Protein AF-A0A8I6RU99-F1 (afdb_monomer_lite)

Foldseek 3Di:
DDDQAALLRDALVGHGPLLVVLLVVVVVVCVVVPDDVPDQQDEQSLQVSLLSLLVSLLQQQAKAQDPVDLDGHHDPVRSVVSVVDDDQGDSRNKGKGWIDHHPLPQKIKMWMWHDDPNQKIKTKIWIAGNVRDIDMDIAIGRRVVFWDQDPVRHIGGHPSNVSSVRSNVRSVVSVVVSCVVVVPPPCDLLNDPPVVNLVVLLVDAPVVSVVVLVVDPSNVVCVVVVVSVVSNVVVVVVVD

Structure (mmCIF, N/CA/C/O backbone):
data_AF-A0A8I6RU99-F1
#
_entry.id   AF-A0A8I6RU99-F1
#
loop_
_atom_site.group_PDB
_atom_site.id
_atom_site.type_symbol
_atom_site.label_atom_id
_atom_site.label_alt_id
_atom_site.label_comp_id
_atom_site.label_asym_id
_atom_site.label_entity_id
_atom_site.label_seq_id
_atom_site.pdbx_PDB_ins_code
_atom_site.Cartn_x
_atom_site.Cartn_y
_atom_site.Cartn_z
_atom_site.occupancy
_atom_site.B_iso_or_equiv
_atom_site.auth_seq_id
_atom_site.auth_comp_id
_atom_site.auth_asym_id
_atom_site.auth_atom_id
_atom_site.pdbx_PDB_model_num
ATOM 1 N N . MET A 1 1 ? -14.750 -16.208 -14.788 1.00 38.66 1 MET A N 1
ATOM 2 C CA . MET A 1 1 ? -13.462 -15.991 -14.089 1.00 38.66 1 MET A CA 1
ATOM 3 C C . MET A 1 1 ? -13.643 -14.769 -13.194 1.00 38.66 1 MET A C 1
ATOM 5 O O . MET A 1 1 ? -13.850 -13.688 -13.729 1.00 38.66 1 MET A O 1
ATOM 9 N N . ASN A 1 2 ? -13.701 -14.941 -11.868 1.00 44.41 2 ASN A N 1
ATOM 10 C CA . ASN A 1 2 ? -13.977 -13.838 -10.936 1.00 44.41 2 ASN A CA 1
ATOM 11 C C . ASN A 1 2 ? -12.811 -12.842 -10.961 1.00 44.41 2 ASN A C 1
ATOM 13 O O . ASN A 1 2 ? -11.680 -13.199 -10.630 1.00 44.41 2 ASN A O 1
ATOM 17 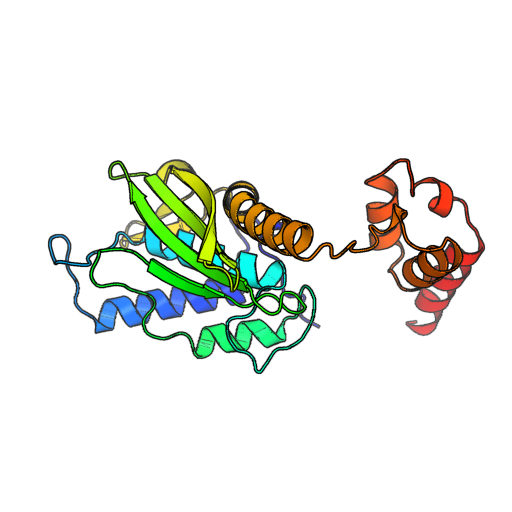N N . ARG A 1 3 ? -13.078 -11.614 -11.416 1.00 55.34 3 ARG A N 1
ATOM 18 C CA . ARG A 1 3 ? -12.115 -10.509 -11.412 1.00 55.34 3 ARG A CA 1
ATOM 19 C C . ARG A 1 3 ? -11.812 -10.153 -9.957 1.00 55.34 3 ARG A C 1
ATOM 21 O O . ARG A 1 3 ? -12.726 -9.802 -9.221 1.00 55.34 3 ARG A O 1
ATOM 28 N N . ILE A 1 4 ? -10.548 -10.252 -9.552 1.00 65.12 4 ILE A N 1
ATOM 29 C CA . ILE A 1 4 ? -10.095 -9.689 -8.276 1.00 65.12 4 ILE A CA 1
ATOM 30 C C . ILE A 1 4 ? -10.004 -8.181 -8.497 1.00 65.12 4 ILE A C 1
ATOM 32 O O . ILE A 1 4 ? -9.210 -7.727 -9.320 1.00 65.12 4 ILE A O 1
ATOM 36 N N . LEU A 1 5 ? -10.884 -7.434 -7.838 1.00 74.88 5 LEU A N 1
ATOM 37 C CA . LEU A 1 5 ? -10.894 -5.974 -7.872 1.00 74.88 5 LEU A CA 1
ATOM 38 C C . LEU A 1 5 ? -9.666 -5.450 -7.136 1.00 74.88 5 LEU A C 1
ATOM 40 O O . LEU A 1 5 ? -9.364 -5.934 -6.051 1.00 74.88 5 LEU A O 1
ATOM 44 N N . ARG A 1 6 ? -8.960 -4.476 -7.707 1.00 83.56 6 ARG A N 1
ATOM 45 C CA . ARG A 1 6 ? -7.930 -3.736 -6.962 1.00 83.56 6 ARG A CA 1
ATOM 46 C C . ARG A 1 6 ? -8.583 -2.746 -6.005 1.00 83.56 6 ARG A C 1
ATOM 48 O O . ARG A 1 6 ? -9.714 -2.315 -6.242 1.00 83.56 6 ARG A O 1
ATOM 55 N N . VAL A 1 7 ? -7.867 -2.319 -4.968 1.00 83.19 7 VAL A N 1
ATOM 56 C CA . VAL A 1 7 ? -8.392 -1.307 -4.031 1.00 83.19 7 VAL A CA 1
ATOM 57 C C . VAL A 1 7 ? -8.760 -0.013 -4.770 1.00 83.19 7 VAL A C 1
ATOM 59 O O . VAL A 1 7 ? -9.821 0.555 -4.534 1.00 83.19 7 VAL A O 1
ATOM 62 N N . GLU A 1 8 ? -7.953 0.414 -5.742 1.00 82.56 8 GLU A N 1
ATOM 63 C CA . GLU A 1 8 ? -8.247 1.610 -6.550 1.00 82.56 8 GLU A CA 1
ATOM 64 C C . GLU A 1 8 ? -9.501 1.472 -7.437 1.00 82.56 8 GLU A C 1
ATOM 66 O O . GLU A 1 8 ? -10.064 2.474 -7.870 1.00 82.56 8 GLU A O 1
ATOM 71 N N . GLU A 1 9 ? -9.949 0.241 -7.704 1.00 78.06 9 GLU A N 1
ATOM 72 C CA . GLU A 1 9 ? -11.172 -0.065 -8.461 1.00 78.06 9 GLU A CA 1
ATOM 73 C C . GLU A 1 9 ? -12.399 -0.248 -7.549 1.00 78.06 9 GLU A C 1
ATOM 75 O O . GLU A 1 9 ? -13.500 -0.512 -8.036 1.00 78.06 9 GLU A O 1
ATOM 80 N N . SER A 1 10 ? -12.204 -0.150 -6.233 1.00 76.94 10 SER A N 1
ATOM 81 C CA . SER A 1 10 ? -13.225 -0.409 -5.218 1.00 76.94 10 SER A CA 1
ATOM 82 C C . SER A 1 10 ? -14.091 0.816 -4.956 1.00 76.94 10 SER A C 1
ATOM 84 O O . SER A 1 10 ? -13.711 1.945 -5.263 1.00 76.94 10 SER A O 1
ATOM 86 N N . ASN A 1 11 ? -15.254 0.585 -4.355 1.00 75.88 11 ASN A N 1
ATOM 87 C CA . ASN A 1 11 ? -16.137 1.625 -3.831 1.00 75.88 11 ASN A CA 1
ATOM 88 C C . ASN A 1 11 ? -16.628 1.223 -2.436 1.00 75.88 11 ASN A C 1
ATOM 90 O O . ASN A 1 11 ? -16.403 0.096 -2.001 1.00 75.88 11 ASN A O 1
ATOM 94 N N . ASP A 1 12 ? -17.347 2.117 -1.761 1.00 68.38 12 ASP A N 1
ATOM 95 C CA . ASP A 1 12 ? -17.804 1.917 -0.377 1.00 68.38 12 ASP A CA 1
ATOM 96 C C . ASP A 1 12 ? -18.700 0.676 -0.178 1.00 68.38 12 ASP A C 1
ATOM 98 O O . ASP A 1 12 ? -18.897 0.222 0.944 1.00 68.38 12 ASP A O 1
ATOM 102 N N . LYS A 1 13 ? -19.250 0.099 -1.257 1.00 70.19 13 LYS A N 1
ATOM 103 C CA . LYS A 1 13 ? -20.097 -1.107 -1.225 1.00 70.19 13 LYS A CA 1
ATOM 104 C C . LYS A 1 13 ? -19.373 -2.380 -1.659 1.00 70.19 13 LYS A C 1
ATOM 106 O O . LYS A 1 13 ? -19.940 -3.463 -1.539 1.00 70.19 13 LYS A O 1
ATOM 111 N N . CYS A 1 14 ? -18.177 -2.271 -2.229 1.00 74.31 14 CYS A N 1
ATOM 112 C CA . CYS A 1 14 ? -17.462 -3.395 -2.815 1.00 74.31 14 CYS A CA 1
ATOM 113 C C . CYS A 1 14 ? -15.972 -3.263 -2.513 1.00 74.31 14 CYS A C 1
ATOM 115 O O . CYS A 1 14 ? -15.241 -2.573 -3.226 1.00 74.31 14 CYS A O 1
ATOM 117 N N . VAL A 1 15 ? -15.556 -3.927 -1.435 1.00 80.62 15 VAL A N 1
ATOM 118 C CA . VAL A 1 15 ? -14.168 -4.015 -0.982 1.00 80.62 15 VAL A CA 1
ATOM 119 C C . VAL A 1 15 ? -13.523 -5.262 -1.606 1.00 80.62 15 VAL A C 1
ATOM 121 O O . VAL A 1 15 ? -14.205 -6.271 -1.804 1.00 80.62 15 VAL A O 1
ATOM 124 N N . PRO A 1 16 ? -12.224 -5.252 -1.951 1.00 84.00 16 PRO A N 1
ATOM 125 C CA . PRO A 1 16 ? -11.583 -6.425 -2.519 1.00 84.00 16 PRO A CA 1
ATOM 126 C C . PRO A 1 16 ? -11.525 -7.588 -1.539 1.00 84.00 16 PRO A C 1
ATOM 128 O O . PRO A 1 16 ? -11.151 -7.414 -0.378 1.00 84.00 16 PRO A O 1
ATOM 131 N N . ARG A 1 17 ? -11.778 -8.805 -2.032 1.00 83.69 17 ARG A N 1
ATOM 132 C CA . ARG A 1 17 ? -11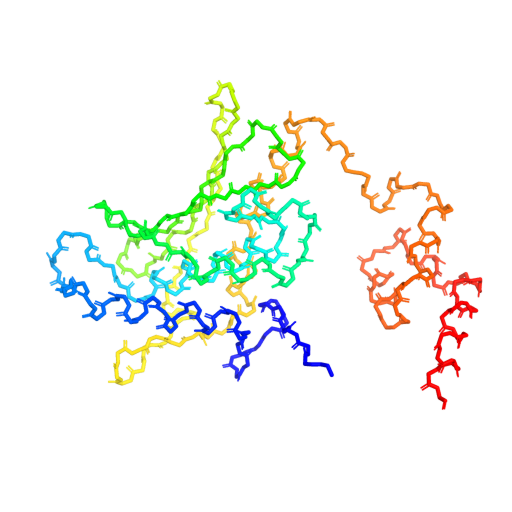.814 -10.006 -1.186 1.00 83.69 17 ARG A CA 1
ATOM 133 C C . ARG A 1 17 ? -10.517 -10.237 -0.405 1.00 83.69 17 ARG A C 1
ATOM 135 O O . ARG A 1 17 ? -10.560 -10.715 0.720 1.00 83.69 17 ARG A O 1
ATOM 142 N N . HIS A 1 18 ? -9.360 -9.910 -0.978 1.00 85.38 18 HIS A N 1
ATOM 143 C CA . HIS A 1 18 ? -8.073 -10.054 -0.288 1.00 85.38 18 HIS A CA 1
ATOM 144 C C . HIS A 1 18 ? -7.904 -9.071 0.876 1.00 85.38 18 HIS A C 1
ATOM 146 O O . HIS A 1 18 ? -7.290 -9.435 1.876 1.00 85.38 18 HIS A O 1
ATOM 152 N N . LEU A 1 19 ? -8.482 -7.869 0.786 1.00 88.69 19 LEU A N 1
ATOM 153 C CA . LEU A 1 19 ? -8.526 -6.927 1.905 1.00 88.69 19 LEU A CA 1
ATOM 154 C C . LEU A 1 19 ? -9.505 -7.405 2.982 1.00 88.69 19 LEU A C 1
ATOM 156 O O . LEU A 1 19 ? -9.145 -7.421 4.155 1.00 88.69 19 LEU A O 1
ATOM 160 N N . GLU A 1 20 ? -10.695 -7.872 2.592 1.00 86.25 20 GLU A N 1
ATOM 161 C CA . GLU A 1 20 ? -11.666 -8.455 3.531 1.00 86.25 20 GLU A CA 1
ATOM 162 C C . GLU A 1 20 ? -11.060 -9.615 4.330 1.00 86.25 20 GLU A C 1
ATOM 164 O O . GLU A 1 20 ? -11.144 -9.633 5.553 1.00 86.25 20 GLU A O 1
ATOM 169 N N . LEU A 1 21 ? -10.390 -10.554 3.653 1.00 84.81 21 LEU A N 1
ATOM 170 C CA . LEU A 1 21 ? -9.754 -11.708 4.294 1.00 84.81 21 LEU A CA 1
ATOM 171 C C . LEU A 1 21 ? -8.675 -11.300 5.304 1.00 84.81 21 LEU A C 1
ATOM 173 O O . LEU A 1 21 ? -8.566 -11.914 6.368 1.00 84.81 21 LEU A O 1
ATOM 177 N N . LEU A 1 22 ? -7.881 -10.273 4.988 1.00 87.62 22 LEU A N 1
ATOM 178 C CA . LEU A 1 22 ? -6.865 -9.761 5.906 1.00 87.62 22 LEU A CA 1
ATOM 179 C C . LEU A 1 22 ? -7.508 -9.111 7.137 1.00 87.62 22 LEU A C 1
ATOM 181 O O . LEU A 1 22 ? -7.099 -9.408 8.258 1.00 87.62 22 LEU A O 1
ATOM 185 N N . VAL A 1 23 ? -8.547 -8.294 6.946 1.00 87.00 23 VAL A N 1
ATOM 186 C CA . VAL A 1 23 ? -9.291 -7.656 8.045 1.00 87.00 23 VAL A CA 1
ATOM 187 C C . VAL A 1 23 ? -9.971 -8.699 8.938 1.00 87.00 23 VAL A C 1
ATOM 189 O O . VAL A 1 23 ? -9.822 -8.646 10.159 1.00 87.00 23 VAL A O 1
ATOM 192 N N . GLU A 1 24 ? -10.658 -9.686 8.352 1.00 84.12 24 GLU A N 1
ATOM 193 C CA . GLU A 1 24 ? -11.288 -10.796 9.083 1.00 84.12 24 GLU A CA 1
ATOM 194 C C . GLU A 1 24 ? -10.265 -11.541 9.954 1.00 84.12 24 GLU A C 1
ATOM 196 O O . GLU A 1 24 ? -10.538 -11.871 11.112 1.00 84.12 24 GLU A O 1
ATOM 201 N N . ARG A 1 25 ? -9.066 -11.793 9.417 1.00 80.69 25 ARG A N 1
ATOM 202 C CA . ARG A 1 25 ? -7.982 -12.442 10.158 1.00 80.69 25 ARG A CA 1
ATOM 203 C C . ARG A 1 25 ? -7.461 -11.568 11.294 1.00 80.69 25 ARG A C 1
ATOM 205 O O . ARG A 1 25 ? -7.363 -12.049 12.418 1.00 80.69 25 ARG A O 1
ATOM 212 N N . MET A 1 26 ? -7.138 -10.305 11.022 1.00 82.12 26 MET A N 1
ATOM 213 C CA . MET A 1 26 ? -6.618 -9.387 12.040 1.00 82.12 26 MET A CA 1
ATOM 214 C C . MET A 1 26 ? -7.606 -9.212 13.202 1.00 82.12 26 MET A C 1
ATOM 216 O O . MET A 1 26 ? -7.181 -9.148 14.360 1.00 82.12 26 MET A O 1
ATOM 220 N N . GLY A 1 27 ? -8.911 -9.207 12.900 1.00 78.75 27 GLY A N 1
ATOM 221 C CA . GLY A 1 27 ? -9.986 -9.206 13.891 1.00 78.75 27 GLY A CA 1
ATOM 222 C C . GLY A 1 27 ? -10.031 -10.482 14.736 1.00 78.75 27 GLY A C 1
ATOM 223 O O . GLY A 1 27 ? -10.156 -10.394 15.956 1.00 78.75 27 GLY A O 1
ATOM 224 N N . LYS A 1 28 ? -9.862 -11.666 14.128 1.00 76.12 28 LYS A N 1
ATOM 225 C CA . LYS A 1 28 ? -9.727 -12.929 14.879 1.00 76.12 28 LYS A CA 1
ATOM 226 C C . LYS A 1 28 ? -8.508 -12.904 15.797 1.00 76.12 28 LYS A C 1
ATOM 228 O O . LYS A 1 28 ? -8.657 -13.179 16.981 1.00 76.12 28 LYS A O 1
ATOM 233 N N . ASP A 1 29 ? -7.339 -12.511 15.291 1.00 72.69 29 ASP A N 1
ATOM 234 C CA . ASP A 1 29 ? -6.109 -12.419 16.090 1.00 72.69 29 ASP A CA 1
ATOM 235 C C . ASP A 1 29 ? -6.286 -11.475 17.292 1.00 72.69 29 ASP A C 1
ATOM 237 O O . ASP A 1 29 ? -5.805 -11.763 18.384 1.00 72.69 29 ASP A O 1
ATOM 241 N N . ARG A 1 30 ? -7.016 -10.363 17.125 1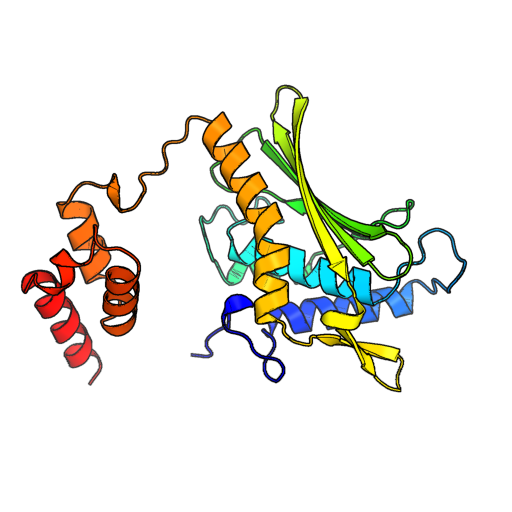.00 72.88 30 ARG A N 1
ATOM 242 C CA . ARG A 1 30 ? -7.326 -9.425 18.217 1.00 72.88 30 ARG A CA 1
ATOM 243 C C . ARG A 1 30 ? -8.127 -10.085 19.344 1.00 72.88 30 ARG A C 1
ATOM 245 O O . ARG A 1 30 ? -7.823 -9.850 20.508 1.00 72.88 30 ARG A O 1
ATOM 252 N N . LEU A 1 31 ? -9.109 -10.924 19.005 1.00 65.25 31 LEU A N 1
ATOM 253 C CA . LEU A 1 31 ? -9.910 -11.671 19.984 1.00 65.25 31 LEU A CA 1
ATOM 254 C C . LEU A 1 31 ? -9.076 -12.700 20.759 1.00 65.25 31 LEU A C 1
ATOM 256 O O . LEU A 1 31 ? -9.379 -12.972 21.914 1.00 65.25 31 LEU A O 1
ATOM 260 N N . PHE A 1 32 ? -8.030 -13.259 20.144 1.00 58.41 32 PHE A N 1
ATOM 261 C CA . PHE A 1 32 ? -7.138 -14.215 20.807 1.00 58.41 32 PHE A CA 1
ATOM 262 C C . PHE A 1 32 ? -6.101 -13.558 21.724 1.00 58.41 32 PHE A C 1
ATOM 264 O O . PHE A 1 32 ? -5.602 -14.219 22.632 1.00 58.41 32 PHE A O 1
ATOM 271 N N . HIS A 1 33 ? -5.757 -12.288 21.492 1.00 63.03 33 HIS A N 1
ATOM 272 C CA . HIS A 1 33 ? -4.692 -11.602 22.230 1.00 63.03 33 HIS A CA 1
ATOM 273 C C . HIS A 1 33 ? -5.163 -10.758 23.426 1.00 63.03 33 HIS A C 1
ATOM 275 O O . HIS A 1 33 ? -4.312 -10.217 24.121 1.00 63.03 33 HIS A O 1
ATOM 281 N N . ASP A 1 34 ? -6.470 -10.677 23.695 1.00 56.28 34 ASP A N 1
ATOM 282 C CA . ASP A 1 34 ? -7.075 -10.101 24.916 1.00 56.28 34 ASP A CA 1
ATOM 283 C C . ASP A 1 34 ? -6.555 -8.699 25.331 1.00 56.28 34 ASP A C 1
ATOM 285 O O . ASP A 1 34 ? -6.602 -8.322 26.500 1.00 56.28 34 ASP A O 1
ATOM 289 N N . VAL A 1 35 ? -6.071 -7.904 24.366 1.00 59.84 35 VAL A N 1
ATOM 290 C CA . VAL A 1 35 ? -5.514 -6.558 24.597 1.00 59.84 35 VAL A CA 1
ATOM 291 C C . VAL A 1 35 ? -6.650 -5.540 24.722 1.00 59.84 35 VAL A C 1
ATOM 293 O O . VAL A 1 35 ? -7.415 -5.321 23.774 1.00 59.84 35 VAL A O 1
ATOM 296 N N . LYS A 1 36 ? -6.758 -4.891 25.881 1.00 64.38 36 LYS A N 1
ATOM 297 C CA . LYS A 1 36 ? -7.800 -3.913 26.220 1.00 64.38 36 LYS A CA 1
ATOM 298 C C . LYS A 1 36 ? -7.300 -2.471 26.091 1.00 64.38 36 LYS A C 1
ATOM 300 O O . LYS A 1 36 ? -6.095 -2.222 26.135 1.00 64.38 36 LYS A O 1
ATOM 305 N N . PRO A 1 37 ? -8.213 -1.491 25.930 1.00 64.12 37 PRO A N 1
ATOM 306 C CA . PRO A 1 37 ? -7.843 -0.081 25.993 1.00 64.12 37 PRO A CA 1
ATOM 307 C C . PRO A 1 37 ? -7.096 0.223 27.299 1.00 64.12 37 PRO A C 1
ATOM 309 O O . PRO A 1 37 ? -7.635 -0.012 28.378 1.00 64.12 37 PRO A O 1
ATOM 312 N N . GLY A 1 38 ? -5.872 0.744 27.193 1.00 58.62 38 GLY A N 1
ATOM 313 C CA . GLY A 1 38 ? -4.994 1.025 28.337 1.00 58.62 38 GLY A CA 1
ATOM 314 C C . GLY A 1 38 ? -3.836 0.038 28.514 1.00 58.62 38 GLY A C 1
ATOM 315 O O . GLY A 1 38 ? -2.895 0.362 29.235 1.00 58.62 38 GLY A O 1
ATOM 316 N N . ASP A 1 39 ? -3.857 -1.104 27.824 1.00 63.19 39 ASP A N 1
ATOM 317 C CA . ASP A 1 39 ? -2.747 -2.058 27.835 1.00 63.19 39 ASP A CA 1
ATOM 318 C C . ASP A 1 39 ? -1.584 -1.582 26.947 1.00 63.19 39 ASP A C 1
ATOM 320 O O . ASP A 1 39 ? -1.774 -0.935 25.910 1.00 63.19 39 ASP A O 1
ATOM 324 N N . GLU A 1 40 ? -0.354 -1.933 27.333 1.00 58.31 40 GLU A N 1
ATOM 325 C CA . GLU A 1 40 ? 0.841 -1.665 26.531 1.00 58.31 40 GLU A CA 1
ATOM 326 C C . GLU A 1 40 ? 0.745 -2.414 25.189 1.00 58.31 40 GLU A C 1
ATOM 328 O O . GLU A 1 40 ? 0.570 -3.632 25.143 1.00 58.31 40 GLU A O 1
ATOM 333 N N . GLY A 1 41 ? 0.814 -1.677 24.077 1.00 62.50 41 GLY A N 1
ATOM 334 C CA . GLY A 1 41 ? 0.606 -2.234 22.737 1.00 62.50 41 GLY A CA 1
ATOM 335 C C . GLY A 1 41 ? -0.852 -2.254 22.256 1.00 62.50 41 GLY A C 1
ATOM 336 O O . GLY A 1 41 ? -1.109 -2.766 21.164 1.00 62.50 41 GLY A O 1
ATOM 337 N N . PHE A 1 42 ? -1.804 -1.677 23.005 1.00 69.94 42 PHE A N 1
ATOM 338 C CA . PHE A 1 42 ? -3.167 -1.472 22.512 1.00 69.94 42 PHE A CA 1
ATOM 339 C C . PHE A 1 42 ? -3.188 -0.570 21.272 1.00 69.94 42 PHE A C 1
ATOM 341 O O . PHE A 1 42 ? -2.644 0.535 21.265 1.00 69.94 42 PHE A O 1
ATOM 348 N N . LEU A 1 43 ? -3.884 -1.032 20.232 1.00 77.06 43 LEU A N 1
ATOM 349 C CA . LEU A 1 43 ? -4.067 -0.316 18.977 1.00 77.06 43 LEU A CA 1
ATOM 350 C C . LEU A 1 43 ? -5.562 -0.221 18.619 1.00 77.06 43 LEU A C 1
ATOM 352 O O . LEU A 1 43 ? -6.247 -1.246 18.510 1.00 77.06 43 LEU A O 1
ATOM 356 N N . PRO A 1 44 ? -6.097 0.997 18.430 1.00 80.88 44 PRO A N 1
ATOM 357 C CA . PRO A 1 44 ? -7.391 1.228 17.800 1.00 80.88 44 PRO A CA 1
ATOM 358 C C . PRO A 1 44 ? -7.570 0.459 16.490 1.00 80.88 44 PRO A C 1
ATOM 360 O O . PRO A 1 44 ? -6.622 0.262 15.724 1.00 80.88 44 PRO A O 1
ATOM 363 N N . VAL A 1 45 ? -8.801 0.001 16.256 1.00 83.69 45 VAL A N 1
ATOM 364 C CA . VAL A 1 45 ? -9.173 -0.824 15.092 1.00 83.69 45 VAL A CA 1
ATOM 365 C C . VAL A 1 45 ? -8.870 -0.078 13.793 1.00 83.69 45 VAL A C 1
ATOM 367 O O . VAL A 1 45 ? -8.438 -0.667 12.809 1.00 83.69 45 VAL A O 1
ATOM 370 N N . GLU A 1 46 ? -9.025 1.239 13.804 1.00 87.31 46 GLU A N 1
ATOM 371 C CA . GLU A 1 46 ? -8.787 2.135 12.682 1.00 87.31 46 GLU A CA 1
ATOM 372 C C . GLU A 1 46 ? -7.346 2.033 12.165 1.00 87.31 46 GLU A C 1
ATOM 374 O O . GLU A 1 46 ? -7.109 1.946 10.958 1.00 87.31 46 GLU A O 1
ATOM 379 N N . CYS A 1 47 ? -6.380 1.954 13.085 1.00 88.12 47 CYS A N 1
ATOM 380 C CA . CYS A 1 47 ? -4.968 1.794 12.750 1.00 88.12 47 CYS A CA 1
ATOM 381 C C . CYS A 1 47 ? -4.695 0.430 12.098 1.00 88.12 47 CYS A C 1
ATOM 383 O O . CYS A 1 47 ? -3.916 0.340 11.146 1.00 88.12 47 CYS A O 1
ATOM 385 N N . GLU A 1 48 ? -5.375 -0.621 12.568 1.00 87.81 48 GLU A N 1
ATOM 386 C CA . GLU A 1 48 ? -5.302 -1.972 12.000 1.00 87.81 48 GLU A CA 1
ATOM 387 C C . GLU A 1 48 ? -5.893 -2.030 10.588 1.00 87.81 48 GLU A C 1
ATOM 389 O O . GLU A 1 48 ? -5.294 -2.628 9.694 1.00 87.81 48 GLU A O 1
ATOM 394 N N . LEU A 1 49 ? -7.019 -1.355 10.350 1.00 90.44 49 LEU A N 1
ATOM 395 C CA . LEU A 1 49 ? -7.638 -1.283 9.026 1.00 90.44 49 LEU A CA 1
ATOM 396 C C . LEU A 1 49 ? -6.771 -0.529 8.017 1.00 90.44 49 LEU A C 1
ATOM 398 O O . LEU A 1 49 ? -6.594 -0.986 6.887 1.00 90.44 49 LEU A O 1
ATOM 402 N N . ILE A 1 50 ? -6.198 0.606 8.421 1.00 93.69 50 ILE A N 1
ATOM 403 C CA . ILE A 1 50 ? -5.292 1.386 7.569 1.00 93.69 50 ILE A CA 1
ATOM 404 C C . ILE A 1 50 ? -4.009 0.603 7.281 1.00 93.69 50 ILE A C 1
ATOM 406 O O . ILE A 1 50 ? -3.500 0.643 6.159 1.00 93.69 50 ILE A O 1
ATOM 410 N N . PHE A 1 51 ? -3.508 -0.158 8.254 1.00 93.69 51 PHE A N 1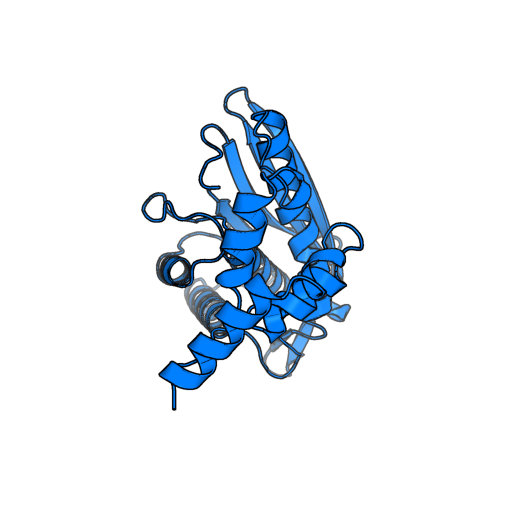
ATOM 411 C CA . PHE A 1 51 ? -2.381 -1.056 8.039 1.00 93.69 51 PHE A CA 1
ATOM 412 C C . PHE A 1 51 ? -2.712 -2.160 7.036 1.00 93.69 51 PHE A C 1
ATOM 414 O O . PHE A 1 51 ? -1.974 -2.330 6.067 1.00 93.69 51 PHE A O 1
ATOM 421 N N . ALA A 1 52 ? -3.843 -2.852 7.207 1.00 92.25 52 ALA A N 1
ATOM 422 C CA . ALA A 1 52 ? -4.308 -3.879 6.275 1.00 92.25 52 ALA A CA 1
ATOM 423 C C . ALA A 1 52 ? -4.405 -3.334 4.841 1.00 92.25 52 ALA A C 1
ATOM 425 O O . ALA A 1 52 ? -3.915 -3.951 3.892 1.00 92.25 52 ALA A O 1
ATOM 426 N N . LEU A 1 53 ? -4.974 -2.134 4.699 1.00 94.56 53 LEU A N 1
ATOM 427 C CA . LEU A 1 53 ? -5.058 -1.419 3.433 1.00 94.56 53 LEU A CA 1
ATOM 428 C C . LEU A 1 53 ? -3.669 -1.138 2.840 1.00 94.56 53 LEU A C 1
ATOM 430 O O . LEU A 1 53 ? -3.444 -1.393 1.658 1.00 94.56 53 LEU A O 1
ATOM 434 N N . GLY A 1 54 ? -2.724 -0.661 3.654 1.00 95.69 54 GLY A N 1
ATOM 435 C CA . GLY A 1 54 ? -1.344 -0.410 3.237 1.00 95.69 54 GLY A CA 1
ATOM 436 C C . GLY A 1 54 ? -0.625 -1.664 2.743 1.00 95.69 54 GLY A C 1
ATOM 437 O O . GLY A 1 54 ? 0.016 -1.621 1.694 1.00 95.69 54 GLY A O 1
ATOM 438 N N . VAL A 1 55 ? -0.774 -2.792 3.446 1.00 94.62 55 VAL A N 1
ATOM 439 C CA . VAL A 1 55 ? -0.186 -4.081 3.043 1.00 94.62 55 VAL A CA 1
ATOM 440 C C . VAL A 1 55 ? -0.743 -4.515 1.692 1.00 94.62 55 VAL A C 1
ATOM 442 O O . VAL A 1 55 ? 0.018 -4.837 0.779 1.00 94.62 55 VAL A O 1
ATOM 445 N N . VAL A 1 56 ? -2.067 -4.475 1.531 1.00 93.38 56 VAL A N 1
ATOM 446 C CA . VAL A 1 56 ? -2.723 -4.838 0.272 1.00 93.38 56 VAL A CA 1
ATOM 447 C C . VAL A 1 56 ? -2.259 -3.946 -0.877 1.00 93.38 56 VAL A C 1
ATOM 449 O O . VAL A 1 56 ? -1.888 -4.465 -1.930 1.00 93.38 56 VAL A O 1
ATOM 452 N N . ILE A 1 57 ? -2.229 -2.626 -0.680 1.00 94.38 57 ILE A N 1
ATOM 453 C CA . ILE A 1 57 ? -1.762 -1.687 -1.705 1.00 94.38 57 ILE A CA 1
ATOM 454 C C . ILE A 1 57 ? -0.299 -1.969 -2.058 1.00 94.38 57 ILE A C 1
ATOM 456 O O . ILE A 1 57 ? 0.046 -1.973 -3.235 1.00 94.38 57 ILE A O 1
ATOM 460 N N . ALA A 1 58 ? 0.563 -2.263 -1.082 1.00 94.06 58 ALA A N 1
ATOM 461 C CA . ALA A 1 58 ? 1.955 -2.605 -1.356 1.00 94.06 58 ALA A CA 1
ATOM 462 C C . ALA A 1 58 ? 2.068 -3.850 -2.251 1.00 94.06 58 ALA A C 1
ATOM 464 O O . ALA A 1 58 ? 2.794 -3.827 -3.249 1.00 94.06 58 ALA A O 1
ATOM 465 N N . LEU A 1 59 ? 1.306 -4.907 -1.957 1.00 91.88 59 LEU A N 1
ATOM 466 C CA . LEU A 1 59 ? 1.258 -6.112 -2.790 1.00 91.88 59 LEU A CA 1
ATOM 467 C C . LEU A 1 59 ? 0.738 -5.816 -4.206 1.00 91.88 59 LEU A C 1
ATOM 469 O O . LEU A 1 59 ? 1.315 -6.292 -5.190 1.00 91.88 59 LEU A O 1
ATOM 473 N N . GLU A 1 60 ? -0.304 -4.987 -4.323 1.00 89.62 60 GLU A N 1
ATOM 474 C CA . GLU A 1 60 ? -0.838 -4.542 -5.615 1.00 89.62 60 GLU A CA 1
ATOM 475 C C . GLU A 1 60 ? 0.180 -3.735 -6.430 1.00 89.62 60 GLU A C 1
ATOM 477 O O . GLU A 1 60 ? 0.229 -3.857 -7.655 1.00 89.62 60 GLU A O 1
ATOM 482 N N . GLU A 1 61 ? 1.019 -2.949 -5.756 1.00 88.62 61 GLU A N 1
ATOM 483 C CA . GLU A 1 61 ? 2.098 -2.168 -6.360 1.00 88.62 61 GLU A CA 1
ATOM 484 C C . GLU A 1 61 ? 3.355 -2.998 -6.656 1.00 88.62 61 GLU A C 1
ATOM 486 O O . GLU A 1 61 ? 4.317 -2.477 -7.224 1.00 88.62 61 GLU A O 1
ATOM 491 N N . GLY A 1 62 ? 3.356 -4.295 -6.347 1.00 89.00 62 GLY A N 1
ATOM 492 C CA . GLY A 1 62 ? 4.431 -5.216 -6.706 1.00 89.00 62 GLY A CA 1
ATOM 493 C C . GLY A 1 62 ? 5.427 -5.529 -5.593 1.00 89.00 62 GLY A C 1
ATOM 494 O O . GLY A 1 62 ? 6.415 -6.204 -5.870 1.00 89.00 62 GLY A O 1
ATOM 495 N N . PHE A 1 63 ? 5.181 -5.085 -4.358 1.00 91.88 63 PHE A N 1
ATOM 496 C CA . PHE A 1 63 ? 5.931 -5.567 -3.197 1.00 91.88 63 PHE A CA 1
ATOM 497 C C . PHE A 1 63 ? 5.533 -7.001 -2.837 1.00 91.88 63 PHE A C 1
ATOM 499 O O . PHE A 1 63 ? 4.495 -7.512 -3.263 1.00 91.88 63 PHE A O 1
ATOM 506 N N . ARG A 1 64 ? 6.371 -7.667 -2.051 1.00 90.56 64 ARG A N 1
ATOM 507 C CA . ARG A 1 64 ? 6.220 -9.049 -1.595 1.00 90.56 64 ARG A CA 1
ATOM 508 C C . ARG A 1 64 ? 6.498 -9.121 -0.104 1.00 90.56 64 ARG A C 1
ATOM 510 O O . ARG A 1 64 ? 7.244 -8.306 0.419 1.00 90.56 64 ARG A O 1
ATOM 517 N N . MET A 1 65 ? 5.915 -10.108 0.559 1.00 88.44 65 MET A N 1
ATOM 518 C CA . MET A 1 65 ? 6.194 -10.407 1.970 1.00 88.44 65 MET A CA 1
ATOM 519 C C . MET A 1 65 ? 7.097 -11.633 2.148 1.00 88.44 65 MET A C 1
ATOM 521 O O . MET A 1 65 ? 7.505 -11.937 3.260 1.00 88.44 65 MET A O 1
ATOM 525 N N . ASP A 1 66 ? 7.355 -12.368 1.067 1.00 82.31 66 ASP A N 1
ATOM 526 C CA . ASP A 1 66 ? 8.088 -13.632 1.065 1.00 82.31 66 ASP A CA 1
ATOM 527 C C . ASP A 1 66 ? 8.931 -13.698 -0.217 1.00 82.31 66 ASP A C 1
ATOM 529 O O . ASP A 1 66 ? 8.436 -13.397 -1.312 1.00 82.31 66 ASP A O 1
ATOM 533 N N . GLU A 1 67 ? 10.203 -14.074 -0.073 1.00 75.19 67 GLU A N 1
ATOM 534 C CA . GLU A 1 67 ? 11.167 -14.234 -1.167 1.00 75.19 67 GLU A CA 1
ATOM 535 C C . GLU A 1 67 ? 10.738 -15.303 -2.181 1.00 75.19 67 GLU A C 1
ATOM 537 O O . GLU A 1 67 ? 11.143 -15.244 -3.344 1.00 75.19 67 GLU A O 1
ATOM 542 N N . ALA A 1 68 ? 9.859 -16.235 -1.788 1.00 73.44 68 ALA A N 1
ATOM 543 C CA . ALA A 1 68 ? 9.298 -17.249 -2.680 1.00 73.44 68 ALA A CA 1
ATOM 544 C C . ALA A 1 68 ? 8.575 -16.650 -3.905 1.00 73.44 68 ALA A C 1
ATOM 546 O O . ALA A 1 68 ? 8.433 -17.313 -4.936 1.00 73.44 68 ALA A O 1
ATOM 547 N N . TRP A 1 69 ? 8.131 -15.391 -3.825 1.00 75.50 69 TRP A N 1
ATOM 548 C CA . TRP A 1 69 ? 7.365 -14.718 -4.872 1.00 75.50 69 TRP A CA 1
ATOM 549 C C . TRP A 1 69 ? 8.193 -13.686 -5.643 1.00 75.50 69 TRP A C 1
ATOM 551 O O . TRP A 1 69 ? 7.940 -12.487 -5.565 1.00 75.50 69 TRP A O 1
ATOM 561 N N . ASN A 1 70 ? 9.137 -14.128 -6.472 1.00 75.19 70 ASN A N 1
ATOM 562 C CA . ASN A 1 70 ? 9.950 -13.221 -7.297 1.00 75.19 70 ASN A CA 1
ATOM 563 C C . ASN A 1 70 ? 9.255 -12.777 -8.607 1.00 75.19 70 ASN A C 1
ATOM 565 O O . ASN A 1 70 ? 9.821 -12.864 -9.697 1.00 75.19 70 ASN A O 1
ATOM 569 N N . THR A 1 71 ? 7.993 -12.350 -8.533 1.00 76.94 71 THR A N 1
ATOM 570 C CA . THR A 1 71 ? 7.241 -11.832 -9.693 1.00 76.94 71 THR A CA 1
ATOM 571 C C . THR A 1 71 ? 7.197 -10.311 -9.679 1.00 76.94 71 THR A C 1
ATOM 573 O O . THR A 1 71 ? 7.103 -9.718 -8.615 1.00 76.94 71 THR A O 1
ATOM 576 N N . ILE A 1 72 ? 7.240 -9.655 -10.840 1.00 76.75 72 ILE A N 1
ATOM 577 C CA . ILE A 1 72 ? 7.233 -8.185 -10.940 1.00 76.75 72 ILE A CA 1
ATOM 578 C C . ILE A 1 72 ? 5.797 -7.680 -11.135 1.00 76.75 72 ILE A C 1
ATOM 580 O O . ILE A 1 72 ? 5.060 -8.213 -11.962 1.00 76.75 72 ILE A O 1
ATOM 584 N N . GLY A 1 73 ? 5.416 -6.614 -10.422 1.00 77.31 73 GLY A N 1
ATOM 585 C CA . GLY A 1 73 ? 4.113 -5.952 -10.574 1.00 77.31 73 GLY A CA 1
ATOM 586 C C . GLY A 1 73 ? 2.960 -6.667 -9.860 1.00 77.31 73 GLY A C 1
ATOM 587 O O . GLY A 1 73 ? 3.181 -7.434 -8.924 1.00 77.31 73 GLY A O 1
ATOM 588 N N . TYR A 1 74 ? 1.721 -6.396 -10.276 1.00 81.25 74 TYR A N 1
ATOM 589 C CA . TYR A 1 74 ? 0.530 -7.022 -9.693 1.00 81.25 74 TYR A CA 1
ATOM 590 C C . TYR A 1 74 ? 0.503 -8.531 -9.986 1.00 81.25 74 TYR A C 1
ATOM 592 O O . TYR A 1 74 ? 0.484 -8.946 -11.145 1.00 81.25 74 TYR A O 1
ATOM 600 N N . ASP A 1 75 ? 0.448 -9.356 -8.941 1.00 81.56 75 ASP A N 1
ATOM 601 C CA . ASP A 1 75 ? 0.298 -10.809 -9.050 1.00 81.56 75 ASP A CA 1
ATOM 602 C C . ASP A 1 75 ? -0.645 -11.306 -7.959 1.00 81.56 75 ASP A C 1
ATOM 604 O O . ASP A 1 75 ? -0.330 -11.236 -6.779 1.00 81.56 75 ASP A O 1
ATOM 608 N N . ARG A 1 76 ? -1.803 -11.848 -8.342 1.00 80.12 76 ARG A N 1
ATOM 609 C CA . ARG A 1 76 ? -2.821 -12.287 -7.379 1.00 80.12 76 ARG A CA 1
ATOM 610 C C . ARG A 1 76 ? -2.353 -13.376 -6.410 1.00 80.12 76 ARG A C 1
ATOM 612 O O . ARG A 1 76 ? -2.917 -13.502 -5.333 1.00 80.12 76 ARG A O 1
ATOM 619 N N . ARG A 1 77 ? -1.373 -14.197 -6.797 1.00 81.56 77 ARG A N 1
ATOM 620 C CA . ARG A 1 77 ? -0.928 -15.337 -5.975 1.00 81.56 77 ARG A CA 1
ATOM 621 C C . ARG A 1 77 ? -0.207 -14.872 -4.718 1.00 81.56 77 ARG A C 1
ATOM 623 O O . ARG A 1 77 ? -0.187 -15.574 -3.719 1.00 81.56 77 ARG A O 1
ATOM 630 N N . VAL A 1 78 ? 0.332 -13.656 -4.740 1.00 85.00 78 VAL A N 1
ATOM 631 C CA . VAL A 1 78 ? 1.040 -13.097 -3.587 1.00 85.00 78 VAL A CA 1
ATOM 632 C C . VAL A 1 78 ? 0.084 -12.790 -2.441 1.00 85.00 78 VAL A C 1
ATOM 634 O O . VAL A 1 78 ? 0.520 -12.743 -1.304 1.00 85.00 78 VAL A O 1
ATOM 637 N N . PHE A 1 79 ? -1.224 -12.659 -2.694 1.00 85.94 79 PHE A N 1
ATOM 638 C CA . PHE A 1 79 ? -2.204 -12.515 -1.617 1.00 85.94 79 PHE A CA 1
ATOM 639 C C . PHE A 1 79 ? -2.327 -13.784 -0.761 1.00 85.94 79 PHE A C 1
ATOM 641 O O . PHE A 1 79 ? -2.755 -13.686 0.387 1.00 85.94 79 PHE A O 1
ATOM 648 N N . ASP A 1 80 ? -1.860 -14.945 -1.238 1.00 82.25 80 ASP A N 1
ATOM 649 C CA . ASP A 1 80 ? -1.749 -16.151 -0.409 1.00 82.25 80 ASP A CA 1
ATOM 650 C C . ASP A 1 80 ? -0.737 -15.954 0.739 1.00 82.25 80 ASP A C 1
ATOM 652 O O . ASP A 1 80 ? -0.831 -16.625 1.769 1.00 82.25 80 ASP A O 1
ATOM 656 N N . SER A 1 81 ? 0.205 -15.002 0.630 1.00 80.38 81 SER A N 1
ATOM 657 C CA . SER A 1 81 ? 1.124 -14.668 1.729 1.00 80.38 81 SER A CA 1
ATOM 658 C C . SER A 1 81 ? 0.423 -13.959 2.890 1.00 80.38 81 SER A C 1
ATOM 660 O O . SER A 1 81 ? 0.880 -14.071 4.027 1.00 80.38 81 SER A O 1
ATOM 662 N N . LEU A 1 82 ? -0.720 -13.301 2.654 1.00 83.06 82 LEU A N 1
ATOM 663 C CA . LEU A 1 82 ? -1.545 -12.720 3.724 1.00 83.06 82 LEU A CA 1
ATOM 664 C C . LEU A 1 82 ? -2.055 -13.809 4.682 1.00 83.06 82 LEU A C 1
ATOM 666 O O . LEU A 1 82 ? -2.216 -13.581 5.882 1.00 83.06 82 LEU A O 1
ATOM 670 N N . LEU A 1 83 ? -2.236 -15.037 4.176 1.00 73.50 83 LEU A N 1
ATOM 671 C CA . LEU A 1 83 ? -2.602 -16.207 4.978 1.00 73.50 83 LEU A CA 1
ATOM 672 C C . LEU A 1 83 ? -1.446 -16.751 5.830 1.00 73.50 83 LEU A C 1
ATOM 674 O O . LEU A 1 83 ? -1.680 -17.586 6.704 1.00 73.50 83 LEU A O 1
ATOM 678 N N . LYS A 1 84 ? -0.228 -16.234 5.681 1.00 73.31 84 LYS A N 1
ATOM 679 C CA . LYS A 1 84 ? 0.932 -16.620 6.498 1.00 73.31 84 LYS A CA 1
ATOM 680 C C . LYS A 1 84 ? 1.443 -15.492 7.392 1.00 73.31 84 LYS A C 1
ATOM 682 O O . LYS A 1 84 ? 2.400 -15.691 8.127 1.00 73.31 84 LYS A O 1
ATOM 687 N N . MET A 1 85 ? 0.804 -14.325 7.349 1.00 72.88 85 MET A N 1
ATOM 688 C CA . MET A 1 85 ? 1.222 -13.158 8.113 1.00 72.88 85 MET A CA 1
ATOM 689 C C . MET A 1 85 ? 1.068 -13.410 9.622 1.00 72.88 85 MET A C 1
ATOM 691 O O . MET A 1 85 ? -0.037 -13.642 10.110 1.00 72.88 85 MET A O 1
ATOM 695 N N . SER A 1 86 ? 2.180 -13.367 10.354 1.00 65.00 86 SER A N 1
ATOM 696 C CA . SER A 1 86 ? 2.237 -13.494 11.815 1.00 65.00 86 SER A CA 1
ATOM 697 C C . SER A 1 86 ? 3.029 -12.331 12.414 1.00 65.00 86 SER A C 1
ATOM 699 O O . SER A 1 86 ? 3.986 -11.877 11.795 1.00 65.00 86 SER A O 1
ATOM 701 N N . ASN A 1 87 ? 2.678 -11.897 13.629 1.00 67.31 87 ASN A N 1
ATOM 702 C CA . ASN A 1 87 ? 3.447 -10.934 14.439 1.00 67.31 87 ASN A CA 1
ATOM 703 C C . ASN A 1 87 ? 3.641 -9.536 13.821 1.00 67.31 87 ASN A C 1
ATOM 705 O O . ASN A 1 87 ? 4.736 -8.986 13.843 1.00 67.31 87 ASN A O 1
ATOM 709 N N . PHE A 1 88 ? 2.568 -8.935 13.307 1.00 77.50 88 PHE A N 1
ATOM 710 C CA . PHE A 1 88 ? 2.596 -7.565 12.777 1.00 77.50 88 PHE A CA 1
ATOM 711 C C . PHE A 1 88 ? 2.401 -6.478 13.846 1.00 77.50 88 PHE A C 1
ATOM 713 O O . PHE A 1 88 ? 2.600 -5.304 13.557 1.00 77.50 88 PHE A O 1
ATOM 720 N N . ARG A 1 89 ? 2.009 -6.842 15.076 1.00 77.62 89 ARG A N 1
ATOM 721 C CA . ARG A 1 89 ? 1.922 -5.922 16.222 1.00 77.62 89 ARG A CA 1
ATOM 722 C C . ARG A 1 89 ? 3.276 -5.859 16.921 1.00 77.62 89 ARG A C 1
ATOM 724 O O . ARG A 1 89 ? 3.799 -6.887 17.349 1.00 77.62 89 ARG A O 1
ATOM 731 N N . THR A 1 90 ? 3.837 -4.665 17.053 1.00 71.75 90 THR A N 1
ATOM 732 C CA . THR A 1 90 ? 5.062 -4.443 17.823 1.00 71.75 90 THR A CA 1
ATOM 733 C C . THR A 1 90 ? 4.724 -4.112 19.277 1.00 71.75 90 THR A C 1
ATOM 735 O O . THR A 1 90 ? 3.638 -3.621 19.591 1.00 71.75 90 THR A O 1
ATOM 738 N N . LYS A 1 91 ? 5.686 -4.317 20.184 1.00 68.06 91 LYS A N 1
ATOM 739 C CA . LYS A 1 91 ? 5.544 -3.926 21.599 1.00 68.06 91 LYS A CA 1
ATOM 740 C C . LYS A 1 91 ? 5.412 -2.411 21.796 1.00 68.06 91 LYS A C 1
ATOM 742 O O . LYS A 1 91 ? 4.959 -1.971 22.839 1.00 68.06 91 LYS A O 1
ATOM 747 N N . THR A 1 92 ? 5.785 -1.613 20.796 1.00 68.19 92 THR A N 1
ATOM 748 C CA . THR A 1 92 ? 5.786 -0.145 20.860 1.00 68.19 92 THR A CA 1
ATOM 749 C C . THR A 1 92 ? 4.455 0.481 20.434 1.00 68.19 92 THR A C 1
ATOM 751 O O . THR A 1 92 ? 4.418 1.672 20.145 1.00 68.19 92 THR A O 1
ATOM 754 N N . GLY A 1 93 ? 3.376 -0.303 20.323 1.00 73.25 93 GLY A N 1
ATOM 755 C CA . GLY A 1 93 ? 2.084 0.210 19.856 1.00 73.25 93 GLY A CA 1
ATOM 756 C C . GLY A 1 93 ? 2.130 0.663 18.396 1.00 73.25 93 GLY A C 1
ATOM 757 O O . GLY A 1 93 ? 1.510 1.657 18.028 1.00 73.25 93 GLY A O 1
ATOM 758 N N . THR A 1 94 ? 2.897 -0.041 17.561 1.00 83.44 94 THR A N 1
ATOM 759 C CA . THR A 1 94 ? 2.915 0.164 16.109 1.00 83.44 94 THR A CA 1
ATOM 760 C C . THR A 1 94 ? 2.599 -1.141 15.399 1.00 83.44 94 THR A C 1
ATOM 762 O O . THR A 1 94 ? 2.816 -2.231 15.934 1.00 83.44 94 THR A O 1
ATOM 765 N N . LEU A 1 95 ? 2.074 -1.036 14.185 1.00 89.00 95 LEU A N 1
ATOM 766 C CA . LEU A 1 95 ? 1.965 -2.173 13.283 1.00 89.00 95 LEU A CA 1
ATOM 767 C C . LEU A 1 95 ? 3.100 -2.087 12.285 1.00 89.00 95 LEU A C 1
ATOM 769 O O . LEU A 1 95 ? 3.386 -0.996 11.794 1.00 89.00 95 LEU A O 1
ATOM 773 N N . SER A 1 96 ? 3.753 -3.199 11.976 1.00 91.38 96 SER A N 1
ATOM 774 C CA . SER A 1 96 ? 4.802 -3.214 10.966 1.00 91.38 96 SER A CA 1
ATOM 775 C C . SER A 1 96 ? 4.864 -4.521 10.192 1.00 91.38 96 SER A C 1
ATOM 777 O O . SER A 1 96 ? 4.493 -5.591 10.675 1.00 91.38 96 SER A O 1
ATOM 779 N N . VAL A 1 97 ? 5.328 -4.418 8.950 1.00 92.50 97 VAL A N 1
ATOM 780 C CA . VAL A 1 97 ? 5.662 -5.559 8.105 1.00 92.50 97 VAL A CA 1
ATOM 781 C C . VAL A 1 97 ? 6.896 -5.231 7.274 1.00 92.50 97 VAL A C 1
ATOM 783 O O . VAL A 1 97 ? 7.069 -4.102 6.803 1.00 92.50 97 VAL A O 1
ATOM 786 N N . GLU A 1 98 ? 7.761 -6.223 7.103 1.00 92.19 98 GLU A N 1
ATOM 787 C CA . GLU A 1 98 ? 8.851 -6.152 6.138 1.00 92.19 98 GLU A CA 1
ATOM 788 C C . GLU A 1 98 ? 8.331 -6.495 4.742 1.00 92.19 98 GLU A C 1
ATOM 790 O O . GLU A 1 98 ? 7.534 -7.415 4.544 1.00 92.19 98 GLU A O 1
ATOM 795 N N . LEU A 1 99 ? 8.770 -5.709 3.772 1.00 92.50 99 LEU A N 1
ATOM 796 C CA . LEU A 1 99 ? 8.407 -5.828 2.379 1.00 92.50 99 LEU A CA 1
ATOM 797 C C . LEU A 1 99 ? 9.672 -5.968 1.539 1.00 92.50 99 LEU A C 1
ATOM 799 O O . LEU A 1 99 ? 10.710 -5.354 1.787 1.00 92.50 99 LEU A O 1
ATOM 803 N N . LEU A 1 100 ? 9.533 -6.739 0.476 1.00 90.25 100 LEU A N 1
ATOM 804 C CA . LEU A 1 100 ? 10.546 -6.972 -0.530 1.00 90.25 100 LEU A CA 1
ATOM 805 C C . LEU A 1 100 ? 10.046 -6.399 -1.845 1.00 90.25 100 LEU A C 1
ATOM 807 O O . LEU A 1 100 ? 8.875 -6.552 -2.196 1.00 90.25 100 LEU A O 1
ATOM 811 N N . LEU A 1 101 ? 10.932 -5.760 -2.596 1.00 90.06 101 LEU A N 1
ATOM 812 C CA . LEU A 1 101 ? 10.623 -5.294 -3.938 1.00 90.06 101 LEU A CA 1
ATOM 813 C C . LEU A 1 101 ? 11.483 -6.071 -4.940 1.00 90.06 101 LEU A C 1
ATOM 815 O O . LEU A 1 101 ? 12.706 -5.903 -4.949 1.00 90.06 101 LEU A O 1
ATOM 819 N N . PRO A 1 102 ? 10.874 -6.918 -5.787 1.00 84.81 102 PRO A N 1
ATOM 820 C CA . PRO A 1 102 ? 11.581 -7.629 -6.843 1.00 84.81 102 PRO A CA 1
ATOM 821 C C . PRO A 1 102 ? 12.414 -6.672 -7.698 1.00 84.81 102 PRO A C 1
ATOM 823 O O . PRO A 1 102 ? 11.992 -5.550 -7.982 1.00 84.81 102 PRO A O 1
ATOM 826 N N . LEU A 1 103 ? 13.607 -7.122 -8.094 1.00 78.50 103 LEU A N 1
ATOM 827 C CA . LEU A 1 103 ? 14.643 -6.339 -8.786 1.00 78.50 103 LEU A CA 1
ATOM 828 C C . LEU A 1 103 ? 15.310 -5.225 -7.966 1.00 78.50 103 LEU A C 1
ATOM 830 O O . LEU A 1 103 ? 16.269 -4.632 -8.450 1.00 78.50 103 LEU A O 1
ATOM 834 N N . SER A 1 104 ? 14.883 -4.954 -6.731 1.00 81.88 104 SER A N 1
ATOM 835 C CA . SER A 1 104 ? 15.544 -3.990 -5.840 1.00 81.88 104 SER A CA 1
ATOM 836 C C . SER A 1 104 ? 16.459 -4.675 -4.825 1.00 81.88 104 SER A C 1
ATOM 838 O O . SER A 1 104 ? 16.370 -4.434 -3.623 1.00 81.88 104 SER A O 1
ATOM 840 N N . HIS A 1 105 ? 17.336 -5.559 -5.313 1.00 77.94 105 HIS A N 1
ATOM 841 C CA . HIS A 1 105 ? 18.304 -6.257 -4.466 1.00 77.94 105 HIS A CA 1
ATOM 842 C C . HIS A 1 105 ? 19.168 -5.255 -3.689 1.00 77.94 105 HIS A C 1
ATOM 844 O O . HIS A 1 105 ? 19.666 -4.283 -4.255 1.00 77.94 105 HIS A O 1
ATOM 850 N N . GLY A 1 106 ? 19.345 -5.505 -2.391 1.00 80.94 106 GLY A N 1
ATOM 851 C CA . GLY A 1 106 ? 20.081 -4.607 -1.502 1.00 80.94 106 GLY A CA 1
ATOM 852 C C . GLY A 1 106 ? 19.244 -3.482 -0.892 1.00 80.94 106 GLY A C 1
ATOM 853 O O . GLY A 1 106 ? 19.826 -2.630 -0.232 1.00 80.94 106 GLY A O 1
ATOM 854 N N . PHE A 1 107 ? 17.919 -3.486 -1.076 1.00 89.88 107 PHE A N 1
ATOM 855 C CA . PHE A 1 107 ? 16.992 -2.652 -0.310 1.00 89.88 107 PHE A CA 1
ATOM 856 C C . PHE A 1 107 ? 16.132 -3.495 0.629 1.00 89.88 107 PHE A C 1
ATOM 858 O O . PHE A 1 107 ? 15.630 -4.551 0.241 1.00 89.88 107 PHE A O 1
ATOM 865 N N . ARG A 1 108 ? 15.913 -2.982 1.839 1.00 90.75 108 ARG A N 1
ATOM 866 C CA . ARG A 1 108 ? 14.877 -3.443 2.766 1.00 90.75 108 ARG A CA 1
ATOM 867 C C . ARG A 1 108 ? 13.782 -2.402 2.846 1.00 90.75 108 ARG A C 1
ATOM 869 O O . ARG A 1 108 ? 14.072 -1.206 2.870 1.00 90.75 108 ARG A O 1
ATOM 876 N N . PHE A 1 109 ? 12.533 -2.846 2.884 1.00 94.75 109 PHE A N 1
ATOM 877 C CA . PHE A 1 109 ? 11.391 -1.954 3.014 1.00 94.75 109 PHE A CA 1
ATOM 878 C C . PHE A 1 109 ? 10.582 -2.333 4.242 1.00 94.75 109 PHE A C 1
ATOM 880 O O . PHE A 1 109 ? 10.291 -3.500 4.470 1.00 94.75 109 PHE A O 1
ATOM 887 N N . HIS A 1 110 ? 10.171 -1.335 5.009 1.00 94.44 110 HIS A N 1
ATOM 888 C CA . HIS A 1 110 ? 9.326 -1.517 6.176 1.00 94.44 110 HIS A CA 1
ATOM 889 C C . HIS A 1 110 ? 8.115 -0.611 6.046 1.00 94.44 110 HIS A C 1
ATOM 891 O O . HIS A 1 110 ? 8.253 0.611 6.005 1.00 94.44 110 HIS A O 1
ATOM 897 N N . LEU A 1 111 ? 6.932 -1.215 5.973 1.00 95.81 111 LEU A N 1
ATOM 898 C CA . LEU A 1 111 ? 5.665 -0.508 6.098 1.00 95.81 111 LEU A CA 1
ATOM 899 C C . LEU A 1 111 ? 5.254 -0.553 7.564 1.00 95.81 111 LEU A C 1
ATOM 901 O O . LEU A 1 111 ? 5.210 -1.631 8.156 1.00 95.81 111 LEU A O 1
ATOM 905 N N . SER A 1 112 ? 4.915 0.596 8.132 1.00 94.44 112 SER A N 1
ATOM 906 C CA . SER A 1 112 ? 4.377 0.682 9.479 1.00 94.44 112 SER A CA 1
ATOM 907 C C . SER A 1 112 ? 3.204 1.641 9.586 1.00 94.44 112 SER A C 1
ATOM 909 O O . SER A 1 112 ? 3.074 2.592 8.810 1.00 94.44 112 SER A O 1
ATOM 911 N N . THR A 1 113 ? 2.351 1.389 10.575 1.00 93.62 113 THR A N 1
ATOM 912 C CA . THR A 1 113 ? 1.352 2.350 11.026 1.00 93.62 113 THR A CA 1
ATOM 913 C C . THR A 1 113 ? 1.462 2.602 12.518 1.00 93.62 113 THR A C 1
ATOM 915 O O . THR A 1 113 ? 1.823 1.725 13.307 1.00 93.62 113 THR A O 1
ATOM 918 N N . ALA A 1 114 ? 1.160 3.835 12.899 1.00 90.44 114 ALA A N 1
ATOM 919 C CA . ALA A 1 114 ? 1.092 4.269 14.282 1.00 90.44 114 ALA A CA 1
ATOM 920 C C . ALA A 1 114 ? -0.029 5.294 14.426 1.00 90.44 114 ALA A C 1
ATOM 922 O O . ALA A 1 114 ? -0.313 6.040 13.488 1.00 90.44 114 ALA A O 1
ATOM 923 N N . ILE A 1 115 ? -0.640 5.367 15.602 1.00 87.31 115 ILE A N 1
ATOM 924 C CA . ILE A 1 115 ? -1.581 6.447 15.895 1.00 87.31 115 ILE A CA 1
ATOM 925 C C . ILE A 1 115 ? -0.814 7.676 16.338 1.00 87.31 115 ILE A C 1
ATOM 927 O O . ILE A 1 115 ? 0.090 7.615 17.167 1.00 87.31 115 ILE A O 1
ATOM 931 N N . ILE A 1 116 ? -1.212 8.802 15.772 1.00 83.56 116 ILE A N 1
ATOM 932 C CA . ILE A 1 116 ? -0.747 10.130 16.115 1.00 83.56 116 ILE A CA 1
ATOM 933 C C . ILE A 1 116 ? -1.973 10.974 16.467 1.00 83.56 116 ILE A C 1
ATOM 935 O O . ILE A 1 116 ? -3.030 10.842 15.857 1.00 83.56 116 ILE A O 1
ATOM 939 N N . LEU A 1 117 ? -1.848 11.858 17.456 1.00 79.25 117 LEU A N 1
ATOM 940 C CA . LEU A 1 117 ? -2.892 12.841 17.784 1.00 79.25 117 LEU A CA 1
ATOM 941 C C . LEU A 1 117 ? -4.290 12.225 18.037 1.00 79.25 117 LEU A C 1
ATOM 943 O O . LEU A 1 117 ? -5.299 12.819 17.669 1.00 79.25 117 LEU A O 1
ATOM 947 N N . ASN A 1 118 ? -4.345 11.041 18.661 1.00 77.06 118 ASN A N 1
ATOM 948 C CA . ASN A 1 118 ? -5.537 10.267 19.056 1.00 77.06 118 ASN A CA 1
ATOM 949 C C . ASN A 1 118 ? -6.477 9.785 17.931 1.00 77.06 118 ASN A C 1
ATOM 951 O O . ASN A 1 118 ? -7.001 8.683 18.043 1.00 77.06 118 ASN A O 1
ATOM 955 N N . ASN A 1 119 ? -6.679 10.559 16.863 1.00 84.31 119 ASN A N 1
ATOM 956 C CA . ASN A 1 119 ? -7.615 10.256 15.772 1.00 84.31 119 ASN A CA 1
ATOM 957 C C . ASN A 1 119 ? -6.949 10.182 14.388 1.00 84.31 119 ASN A C 1
ATOM 959 O O . ASN A 1 119 ? -7.610 10.011 13.366 1.00 84.31 119 ASN A O 1
ATOM 963 N N . CYS A 1 120 ? -5.629 10.334 14.327 1.00 91.06 120 CYS A N 1
ATOM 964 C CA . CYS A 1 120 ? -4.905 10.249 13.073 1.00 91.06 120 CYS A CA 1
ATOM 965 C C . CYS A 1 120 ? -4.044 8.990 13.049 1.00 91.06 120 CYS A C 1
ATOM 967 O O . CYS A 1 120 ? -3.345 8.677 14.006 1.00 91.06 120 CYS A O 1
ATOM 969 N N . THR A 1 121 ? -4.044 8.277 11.932 1.00 92.94 121 THR A N 1
ATOM 970 C CA . THR A 1 121 ? -3.100 7.186 11.688 1.00 92.94 121 THR A CA 1
ATOM 971 C C . THR A 1 121 ? -2.005 7.673 10.752 1.00 92.94 121 THR A C 1
ATOM 973 O O . THR A 1 121 ? -2.270 8.190 9.666 1.00 92.94 121 THR A O 1
ATOM 976 N N . LEU A 1 122 ? -0.755 7.507 11.168 1.00 94.50 122 LEU A N 1
ATOM 977 C CA . LEU A 1 122 ? 0.418 7.744 10.344 1.00 94.50 122 LEU A CA 1
ATOM 978 C C . LEU A 1 122 ? 0.800 6.445 9.644 1.00 94.50 122 LEU A C 1
ATOM 980 O O . LEU A 1 122 ? 1.188 5.487 10.305 1.00 94.50 122 LEU A O 1
ATOM 984 N N . VAL A 1 123 ? 0.752 6.433 8.317 1.00 96.56 123 VAL A N 1
ATOM 985 C CA . VAL A 1 123 ? 1.368 5.385 7.496 1.00 96.56 123 VAL A CA 1
ATOM 986 C C . VAL A 1 123 ? 2.778 5.828 7.164 1.00 96.56 123 VAL A C 1
ATOM 988 O O . VAL A 1 123 ? 2.964 6.933 6.657 1.00 96.56 123 VAL A O 1
ATOM 991 N N . THR A 1 124 ? 3.764 4.975 7.413 1.00 96.19 124 THR A N 1
ATOM 992 C CA . THR A 1 124 ? 5.165 5.234 7.082 1.00 96.19 124 THR A CA 1
ATOM 993 C C . THR A 1 124 ? 5.740 4.067 6.300 1.00 96.19 124 THR A C 1
ATOM 995 O O . THR A 1 124 ? 5.532 2.910 6.647 1.00 96.19 124 THR A O 1
ATOM 998 N N . VAL A 1 125 ? 6.485 4.376 5.244 1.00 96.88 125 VAL A N 1
ATOM 999 C CA . VAL A 1 125 ? 7.313 3.411 4.527 1.00 96.88 125 VAL A CA 1
ATOM 1000 C C . VAL A 1 125 ? 8.760 3.865 4.622 1.00 96.88 125 VAL A C 1
ATOM 1002 O O . VAL A 1 125 ? 9.100 4.962 4.168 1.00 96.88 125 VAL A O 1
ATOM 1005 N N . ILE A 1 126 ? 9.593 3.024 5.225 1.00 94.75 126 ILE A N 1
ATOM 1006 C CA . ILE A 1 126 ? 11.043 3.196 5.301 1.00 94.75 126 ILE A CA 1
ATOM 1007 C C . ILE A 1 126 ? 11.668 2.275 4.262 1.00 94.75 126 ILE A C 1
ATOM 1009 O O . ILE A 1 126 ? 11.336 1.096 4.209 1.00 94.75 126 ILE A O 1
ATOM 1013 N N . SER A 1 127 ? 12.568 2.808 3.446 1.00 93.56 127 SER A N 1
ATOM 1014 C CA . SER A 1 127 ? 13.448 2.024 2.583 1.00 93.56 127 SER A CA 1
ATOM 1015 C C . SER A 1 127 ? 14.891 2.244 3.017 1.00 93.56 127 SER A C 1
ATOM 1017 O O . SER A 1 127 ? 15.339 3.391 3.058 1.00 93.56 127 SER A O 1
ATOM 1019 N N . GLU A 1 128 ? 15.605 1.169 3.311 1.00 92.19 128 GLU A N 1
ATOM 1020 C CA . GLU A 1 128 ? 17.007 1.177 3.723 1.00 92.19 128 GLU A CA 1
ATOM 1021 C C . GLU A 1 128 ? 17.844 0.446 2.676 1.00 92.19 128 GLU A C 1
ATOM 1023 O O . GLU A 1 128 ? 17.508 -0.674 2.286 1.00 92.19 128 GLU A O 1
ATOM 1028 N N . ASP A 1 129 ? 18.912 1.083 2.196 1.00 89.62 129 ASP A N 1
ATOM 1029 C CA . ASP A 1 129 ? 19.880 0.420 1.323 1.00 89.62 129 ASP A CA 1
ATOM 1030 C C . ASP A 1 129 ? 20.928 -0.373 2.124 1.00 89.62 129 ASP A C 1
ATOM 1032 O O . ASP A 1 129 ? 21.120 -0.196 3.325 1.00 89.62 129 ASP A O 1
ATOM 1036 N N . ASN A 1 130 ? 21.663 -1.248 1.447 1.00 85.69 130 ASN A N 1
ATOM 1037 C CA . ASN A 1 130 ? 22.739 -2.053 2.027 1.00 85.69 130 ASN A CA 1
ATOM 1038 C C . ASN A 1 130 ? 23.928 -1.246 2.589 1.00 85.69 130 ASN A C 1
ATOM 1040 O O . ASN A 1 130 ? 24.831 -1.835 3.184 1.00 85.69 130 ASN A O 1
ATOM 1044 N N . LYS A 1 131 ? 23.950 0.077 2.401 1.00 85.75 131 LYS A N 1
ATOM 1045 C CA . LYS A 1 131 ? 24.931 1.003 2.978 1.00 85.75 131 LYS A CA 1
ATOM 1046 C C . LYS A 1 131 ? 24.373 1.734 4.206 1.00 85.75 131 LYS A C 1
ATOM 1048 O O . LYS A 1 131 ? 25.058 2.603 4.742 1.00 85.75 131 LYS A O 1
ATOM 1053 N N . GLY A 1 132 ? 23.160 1.393 4.648 1.00 84.25 132 GLY A N 1
ATOM 1054 C CA . GLY A 1 132 ? 22.478 1.998 5.791 1.00 84.25 132 GLY A CA 1
ATOM 1055 C C . GLY A 1 132 ? 21.835 3.352 5.484 1.00 84.25 132 GLY A C 1
ATOM 1056 O O . GLY A 1 132 ? 21.478 4.090 6.403 1.00 84.25 132 GLY A O 1
ATOM 1057 N N . LYS A 1 133 ? 21.700 3.737 4.207 1.00 87.88 133 LYS A N 1
ATOM 1058 C CA . LYS A 1 133 ? 20.997 4.967 3.838 1.00 87.88 133 LYS A CA 1
ATOM 1059 C C . LYS A 1 133 ? 19.495 4.728 3.915 1.00 87.88 133 LYS A C 1
ATOM 1061 O O . LYS A 1 133 ? 18.920 4.009 3.099 1.00 87.88 133 LYS A O 1
ATOM 1066 N N . CYS A 1 134 ? 18.860 5.407 4.861 1.00 90.50 134 CYS A N 1
ATOM 1067 C CA . CYS A 1 134 ? 17.420 5.341 5.061 1.00 90.50 134 CYS A CA 1
ATOM 1068 C C . CYS A 1 134 ? 16.701 6.484 4.342 1.00 90.50 134 CYS A C 1
ATOM 1070 O O . CYS A 1 134 ? 17.074 7.654 4.454 1.00 90.50 134 CYS A O 1
ATOM 1072 N N . PHE A 1 135 ? 15.611 6.147 3.663 1.00 90.44 135 PHE A N 1
ATOM 1073 C CA . PHE A 1 135 ? 14.625 7.098 3.171 1.00 90.44 135 PHE A CA 1
ATOM 1074 C C . PHE A 1 135 ? 13.280 6.768 3.798 1.00 90.44 135 PHE A C 1
ATOM 1076 O O . PHE A 1 135 ? 12.868 5.610 3.809 1.00 90.44 135 PHE A O 1
ATOM 1083 N N . SER A 1 136 ? 12.583 7.783 4.291 1.00 93.50 136 SER A N 1
ATOM 1084 C CA . SER A 1 136 ? 11.234 7.641 4.822 1.00 93.50 136 SER A CA 1
ATOM 1085 C C . SER A 1 136 ? 10.241 8.415 3.966 1.00 93.50 136 SER A C 1
ATOM 1087 O O . SER A 1 136 ? 10.543 9.457 3.382 1.00 93.50 136 SER A O 1
ATOM 1089 N N . SER A 1 137 ? 9.033 7.880 3.876 1.00 95.25 137 SER A N 1
ATOM 1090 C CA . SER A 1 137 ? 7.892 8.555 3.274 1.00 95.25 137 SER A CA 1
ATOM 1091 C C . SER A 1 137 ? 6.655 8.234 4.091 1.00 95.25 137 SER A C 1
ATOM 1093 O O . SER A 1 137 ? 6.466 7.087 4.496 1.00 95.25 137 SER A O 1
ATOM 1095 N N . SER A 1 138 ? 5.822 9.240 4.343 1.00 95.88 138 SER A N 1
ATOM 1096 C CA . SER A 1 138 ? 4.685 9.080 5.244 1.00 95.88 138 SER A CA 1
ATOM 1097 C C . SER A 1 138 ? 3.453 9.834 4.763 1.00 95.88 138 SER A C 1
ATOM 1099 O O . SER A 1 138 ? 3.550 10.812 4.018 1.00 95.88 138 SER A O 1
ATOM 1101 N N . ALA A 1 139 ? 2.291 9.378 5.218 1.00 96.06 139 ALA A N 1
ATOM 1102 C CA . ALA A 1 139 ? 1.014 10.057 5.064 1.00 96.06 139 ALA A CA 1
ATOM 1103 C C . ALA A 1 139 ? 0.240 9.985 6.385 1.00 96.06 139 ALA A C 1
ATOM 1105 O O . ALA A 1 139 ? 0.147 8.919 6.991 1.00 96.06 139 ALA A O 1
ATOM 1106 N N . ALA A 1 140 ? -0.303 11.121 6.821 1.00 93.94 140 ALA A N 1
ATOM 1107 C CA . ALA A 1 140 ? -1.216 11.189 7.956 1.00 93.94 140 ALA A CA 1
ATOM 1108 C C . ALA A 1 140 ? -2.661 11.094 7.456 1.00 93.94 140 ALA A C 1
ATOM 1110 O O . ALA A 1 140 ? -3.024 11.737 6.468 1.00 93.94 140 ALA A O 1
ATOM 1111 N N . ILE A 1 141 ? -3.467 10.283 8.133 1.00 94.50 141 ILE A N 1
ATOM 1112 C CA . ILE A 1 141 ? -4.852 9.986 7.772 1.00 94.50 141 ILE A CA 1
ATOM 1113 C C . ILE A 1 141 ? -5.719 10.296 8.980 1.00 94.50 141 ILE A C 1
ATOM 1115 O O . ILE A 1 141 ? -5.507 9.721 10.037 1.00 94.50 141 ILE A O 1
ATOM 1119 N N . GLU A 1 142 ? -6.688 11.185 8.817 1.00 93.06 142 GLU A N 1
ATOM 1120 C CA . GLU A 1 142 ? -7.735 11.431 9.808 1.00 93.06 142 GLU A CA 1
ATOM 1121 C C . GLU A 1 142 ? -8.751 10.286 9.745 1.00 93.06 142 GLU A C 1
ATOM 1123 O O . GLU A 1 142 ? -9.412 10.109 8.720 1.00 93.06 142 GLU A O 1
ATOM 1128 N N . ASN A 1 143 ? -8.830 9.474 10.801 1.00 90.81 143 ASN A N 1
ATOM 1129 C CA . ASN A 1 143 ? -9.556 8.206 10.771 1.00 90.81 143 ASN A CA 1
ATOM 1130 C C . ASN A 1 143 ? -11.053 8.424 10.518 1.00 90.81 143 ASN A C 1
ATOM 1132 O O . ASN A 1 143 ? -11.583 7.847 9.573 1.00 90.81 143 ASN A O 1
ATOM 1136 N N . ASP A 1 144 ? -11.696 9.333 11.256 1.00 90.31 144 ASP A N 1
ATOM 1137 C CA . ASP A 1 144 ? -13.139 9.622 11.145 1.00 90.31 144 ASP A CA 1
ATOM 1138 C C . ASP A 1 144 ? -13.588 10.092 9.751 1.00 90.31 144 ASP A C 1
ATOM 1140 O O . ASP A 1 144 ? -14.771 10.040 9.415 1.00 90.31 144 ASP A O 1
ATOM 1144 N N . LYS A 1 145 ? -12.657 10.567 8.914 1.00 92.00 145 LYS A N 1
ATOM 1145 C CA . LYS A 1 145 ? -12.961 10.998 7.545 1.00 92.00 145 LYS A CA 1
ATOM 1146 C C . LYS A 1 145 ? -13.136 9.826 6.572 1.00 92.00 145 LYS A C 1
ATOM 1148 O O . LYS A 1 145 ? -13.808 9.991 5.550 1.00 92.00 145 LYS A O 1
ATOM 1153 N N . TYR A 1 146 ? -12.489 8.694 6.850 1.00 92.12 146 TYR A N 1
ATOM 1154 C CA . TYR A 1 146 ? -12.415 7.540 5.943 1.00 92.12 146 TYR A CA 1
ATOM 1155 C C . TYR A 1 146 ? -12.825 6.219 6.596 1.00 92.12 146 TYR A C 1
ATOM 1157 O O . TYR A 1 146 ? -12.835 5.182 5.933 1.00 92.12 146 TYR A O 1
ATOM 1165 N N . LEU A 1 147 ? -13.113 6.222 7.893 1.00 89.88 147 LEU A N 1
ATOM 1166 C CA . LEU A 1 147 ? -13.509 5.055 8.656 1.00 89.88 147 LEU A CA 1
ATOM 1167 C C . LEU A 1 147 ? -14.705 5.416 9.524 1.00 89.88 147 LEU A C 1
ATOM 1169 O O . LEU A 1 147 ? -14.715 6.447 10.190 1.00 89.88 147 LEU A O 1
ATOM 1173 N N . LYS A 1 148 ? -15.698 4.531 9.541 1.00 84.19 148 LYS A N 1
ATOM 1174 C CA . LYS A 1 148 ? -16.875 4.671 10.389 1.00 84.19 148 LYS A CA 1
ATOM 1175 C C . LYS A 1 148 ? -17.026 3.470 11.296 1.00 84.19 148 LYS A C 1
ATOM 1177 O O . LYS A 1 148 ? -17.107 2.336 10.826 1.00 84.19 148 LYS A O 1
ATOM 1182 N N . THR A 1 149 ? -17.134 3.719 12.590 1.00 69.56 149 THR A N 1
ATOM 1183 C CA . THR A 1 149 ? -17.368 2.669 13.580 1.00 69.56 149 THR A CA 1
ATOM 1184 C C . THR A 1 149 ? -18.851 2.315 13.608 1.00 69.56 149 THR A C 1
ATOM 1186 O O . THR A 1 149 ? -19.718 3.159 13.829 1.00 69.56 149 THR A O 1
ATOM 1189 N N . SER A 1 150 ? -19.161 1.053 13.324 1.00 69.06 150 SER A N 1
ATOM 1190 C CA . SER A 1 150 ? -20.504 0.495 13.468 1.00 69.06 150 SER A CA 1
ATOM 1191 C C . SER A 1 150 ? -20.905 0.408 14.941 1.00 69.06 150 SER A C 1
ATOM 1193 O O . SER A 1 150 ? -20.058 0.366 15.830 1.00 69.06 150 SER A O 1
ATOM 1195 N N . GLU A 1 151 ? -22.205 0.277 15.204 1.00 57.81 151 GLU A N 1
ATOM 1196 C CA . GLU A 1 151 ? -22.763 0.102 16.558 1.00 57.81 151 GLU A CA 1
ATOM 1197 C C . GLU A 1 151 ? -22.183 -1.110 17.313 1.00 57.81 151 GLU A C 1
ATOM 1199 O O . GLU A 1 151 ? -22.247 -1.176 18.536 1.00 57.81 151 GLU A O 1
ATOM 1204 N N . LYS A 1 152 ? -21.583 -2.067 16.590 1.00 58.03 152 LYS A N 1
ATOM 1205 C CA . LYS A 1 152 ? -20.907 -3.248 17.149 1.00 58.03 152 LYS A CA 1
ATOM 1206 C C . LYS A 1 152 ? -19.405 -3.039 17.385 1.00 58.03 152 LYS A C 1
ATOM 1208 O O . LYS A 1 152 ? -18.702 -4.003 17.668 1.00 58.03 152 LYS A O 1
ATOM 1213 N N . GLY A 1 153 ? -18.897 -1.817 17.220 1.00 57.12 153 GLY A N 1
ATOM 1214 C CA . GLY A 1 153 ? -17.479 -1.486 17.382 1.00 57.12 153 GLY A CA 1
ATOM 1215 C C . GLY A 1 153 ? -16.582 -1.904 16.210 1.00 57.12 153 GLY A C 1
ATOM 1216 O O . GLY A 1 153 ? -15.366 -1.786 16.309 1.00 57.12 153 GLY A O 1
ATOM 1217 N N . ALA A 1 154 ? -17.148 -2.391 15.099 1.00 61.19 154 ALA A N 1
ATOM 1218 C CA . ALA A 1 154 ? -16.381 -2.706 13.893 1.00 61.19 154 ALA A CA 1
ATOM 1219 C C . ALA A 1 154 ? -16.264 -1.465 13.002 1.00 61.19 154 ALA A C 1
ATOM 1221 O O . ALA A 1 154 ? -17.293 -0.874 12.677 1.00 61.19 154 ALA A O 1
ATOM 1222 N N . ALA A 1 155 ? -15.056 -1.087 12.586 1.00 64.56 155 ALA A N 1
ATOM 1223 C CA . ALA A 1 155 ? -14.853 0.020 11.657 1.00 64.56 155 ALA A CA 1
ATOM 1224 C C . ALA A 1 155 ? -15.022 -0.425 10.188 1.00 64.56 155 ALA A C 1
ATOM 1226 O O . ALA A 1 155 ? -14.622 -1.524 9.801 1.00 64.56 155 ALA A O 1
ATOM 1227 N N . ILE A 1 156 ? -15.660 0.426 9.385 1.00 81.31 156 ILE A N 1
ATOM 1228 C CA . ILE A 1 156 ? -15.994 0.217 7.970 1.00 81.31 156 ILE A CA 1
ATOM 1229 C C . ILE A 1 156 ? -15.301 1.309 7.152 1.00 81.31 156 ILE A C 1
ATOM 1231 O O . ILE A 1 156 ? -15.283 2.463 7.574 1.00 81.31 156 ILE A O 1
ATOM 1235 N N . PHE A 1 157 ? -14.750 0.961 5.988 1.00 86.75 157 PHE A N 1
ATOM 1236 C CA . PHE A 1 157 ? -14.157 1.936 5.072 1.00 86.75 157 PHE A CA 1
ATOM 1237 C C . PHE A 1 157 ? -15.220 2.840 4.433 1.00 86.75 157 PHE A C 1
ATOM 1239 O O . PHE A 1 157 ? -16.184 2.353 3.846 1.00 86.75 157 PHE A O 1
ATOM 1246 N N . GLU A 1 158 ? -14.985 4.148 4.475 1.00 87.94 158 GLU A N 1
ATOM 1247 C CA . GLU A 1 158 ? -15.683 5.169 3.695 1.00 87.94 158 GLU A CA 1
ATOM 1248 C C . GLU A 1 158 ? -14.685 5.851 2.750 1.00 87.94 158 GLU A C 1
ATOM 1250 O O . GLU A 1 158 ? -13.540 6.124 3.117 1.00 87.94 158 GLU A O 1
ATOM 1255 N N . LYS A 1 159 ? -15.102 6.135 1.511 1.00 88.12 159 LYS A N 1
ATOM 1256 C CA . LYS A 1 159 ? -14.255 6.748 0.475 1.00 88.12 159 LYS A CA 1
ATOM 1257 C C . LYS A 1 159 ? -12.959 5.964 0.251 1.00 88.12 159 LYS A C 1
ATOM 1259 O O . LYS A 1 159 ? -11.874 6.541 0.126 1.00 88.12 159 LYS A O 1
ATOM 1264 N N . ILE A 1 160 ? -13.063 4.634 0.176 1.00 89.88 160 ILE A N 1
ATOM 1265 C CA . ILE A 1 160 ? -11.897 3.736 0.109 1.00 89.88 160 ILE A CA 1
ATOM 1266 C C . ILE A 1 160 ? -10.958 4.066 -1.061 1.00 89.88 160 ILE A C 1
ATOM 1268 O O . ILE A 1 160 ? -9.743 3.947 -0.924 1.00 89.88 160 ILE A O 1
ATOM 1272 N N . SER A 1 161 ? -11.488 4.539 -2.193 1.00 86.44 161 SER A N 1
ATOM 1273 C CA . SER A 1 161 ? -10.684 4.930 -3.357 1.00 86.44 161 SER A CA 1
ATOM 1274 C C . SER A 1 161 ? -9.833 6.180 -3.078 1.00 86.44 161 SER A C 1
ATOM 1276 O O . SER A 1 161 ? -8.673 6.238 -3.489 1.00 86.44 161 SER A O 1
ATOM 1278 N N . GLU A 1 162 ? -10.371 7.165 -2.348 1.00 91.56 162 GLU A N 1
ATOM 1279 C CA . GLU A 1 162 ? -9.619 8.355 -1.920 1.00 91.56 162 GLU A CA 1
ATOM 1280 C C . GLU A 1 162 ? -8.550 7.977 -0.892 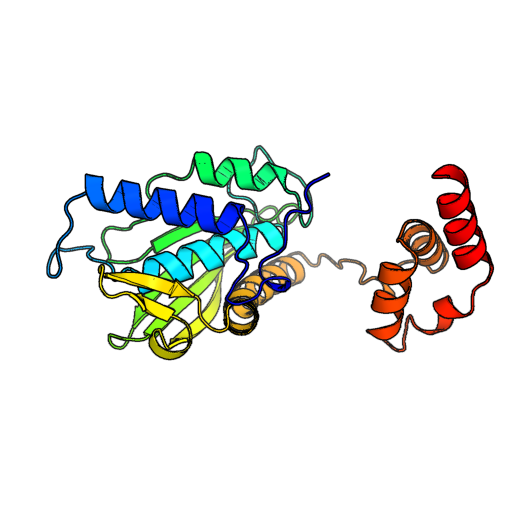1.00 91.56 162 GLU A C 1
ATOM 1282 O O . GLU A 1 162 ? -7.385 8.361 -1.027 1.00 91.56 162 GLU A O 1
ATOM 1287 N N . LEU A 1 163 ? -8.924 7.159 0.098 1.00 93.94 163 LEU A N 1
ATOM 1288 C CA . LEU A 1 163 ? -7.995 6.648 1.101 1.00 93.94 163 LEU A CA 1
ATOM 1289 C C . LEU A 1 163 ? -6.859 5.843 0.449 1.00 93.94 163 LEU A C 1
ATOM 1291 O O . LEU A 1 163 ? -5.690 6.022 0.793 1.00 93.94 163 LEU A O 1
ATOM 1295 N N . CYS A 1 164 ? -7.180 5.019 -0.551 1.00 93.69 164 CYS A N 1
ATOM 1296 C CA . CYS A 1 164 ? -6.204 4.278 -1.343 1.00 93.69 164 CYS A CA 1
ATOM 1297 C C . CYS A 1 164 ? -5.184 5.209 -1.997 1.00 93.69 164 CYS A C 1
ATOM 1299 O O . CYS A 1 164 ? -3.988 4.934 -1.936 1.00 93.69 164 CYS A O 1
ATOM 1301 N N . ALA A 1 165 ? -5.617 6.321 -2.598 1.00 91.81 165 ALA A N 1
ATOM 1302 C CA . ALA A 1 165 ? -4.702 7.278 -3.218 1.00 91.81 165 ALA A CA 1
ATOM 1303 C C . ALA A 1 165 ? -3.733 7.902 -2.195 1.00 91.81 165 ALA A C 1
ATOM 1305 O O . ALA A 1 165 ? -2.548 8.083 -2.492 1.00 91.81 165 ALA A O 1
ATOM 1306 N N . ILE A 1 166 ? -4.212 8.178 -0.978 1.00 94.88 166 ILE A N 1
ATOM 1307 C CA . ILE A 1 166 ? -3.400 8.727 0.117 1.00 94.88 166 ILE A CA 1
ATOM 1308 C C . ILE A 1 166 ? -2.369 7.699 0.597 1.00 94.88 166 ILE A C 1
ATOM 1310 O O . ILE A 1 166 ? -1.180 8.013 0.657 1.00 94.88 166 ILE A O 1
ATOM 1314 N N . VAL A 1 167 ? -2.800 6.467 0.884 1.00 96.31 167 VAL A N 1
ATOM 1315 C CA . VAL A 1 167 ? -1.939 5.379 1.389 1.00 96.31 167 VAL A CA 1
ATOM 1316 C C . VAL A 1 167 ? -0.940 4.901 0.330 1.00 96.31 167 VAL A C 1
ATOM 1318 O O . VAL A 1 167 ? 0.202 4.573 0.646 1.00 96.31 167 VAL A O 1
ATOM 1321 N N . LYS A 1 168 ? -1.326 4.910 -0.949 1.00 94.56 168 LYS A N 1
ATOM 1322 C CA . LYS A 1 168 ? -0.459 4.527 -2.072 1.00 94.56 168 LYS A CA 1
ATOM 1323 C C . LYS A 1 168 ? 0.714 5.485 -2.266 1.00 94.56 168 LYS A C 1
ATOM 1325 O O . LYS A 1 168 ? 1.769 5.061 -2.734 1.00 94.56 168 LYS A O 1
ATOM 1330 N N . LYS A 1 169 ? 0.573 6.759 -1.890 1.00 94.12 169 LYS A N 1
ATOM 1331 C CA . LYS A 1 169 ? 1.616 7.780 -2.068 1.00 94.12 169 LYS A CA 1
ATOM 1332 C C . LYS A 1 169 ? 2.949 7.433 -1.377 1.00 94.12 169 LYS A C 1
ATOM 1334 O O . LYS A 1 169 ? 3.955 7.425 -2.087 1.00 94.12 169 LYS A O 1
ATOM 1339 N N . PRO A 1 170 ? 3.022 7.145 -0.059 1.00 96.00 170 PRO A N 1
ATOM 1340 C CA . PRO A 1 170 ? 4.286 6.763 0.578 1.00 96.00 170 PRO A CA 1
ATOM 1341 C C . PRO A 1 170 ? 4.872 5.471 -0.014 1.00 96.00 170 PRO A C 1
ATOM 1343 O O . PRO A 1 170 ? 6.058 5.419 -0.324 1.00 96.00 170 PRO A O 1
ATOM 1346 N N . ILE A 1 171 ? 4.041 4.466 -0.305 1.00 95.81 171 ILE A N 1
ATOM 1347 C CA . ILE A 1 171 ? 4.480 3.209 -0.939 1.00 95.81 171 ILE A CA 1
ATOM 1348 C C . ILE A 1 171 ? 5.149 3.479 -2.296 1.00 95.81 171 ILE A C 1
ATOM 1350 O O . ILE A 1 171 ? 6.254 3.001 -2.563 1.00 95.81 171 ILE A O 1
ATOM 1354 N N . TYR A 1 172 ? 4.511 4.293 -3.138 1.00 92.19 172 TYR A N 1
ATOM 1355 C CA . TYR A 1 172 ? 5.048 4.691 -4.436 1.00 92.19 172 TYR A CA 1
ATOM 1356 C C . TYR A 1 172 ? 6.367 5.468 -4.310 1.00 92.19 172 TYR A C 1
ATOM 1358 O O . TYR A 1 172 ? 7.307 5.215 -5.063 1.00 92.19 172 TYR A O 1
ATOM 1366 N N . LEU A 1 173 ? 6.467 6.393 -3.350 1.00 91.62 173 LEU A N 1
ATOM 1367 C CA . LEU A 1 173 ? 7.684 7.178 -3.132 1.00 91.62 173 LEU A CA 1
ATOM 1368 C C . LEU A 1 173 ? 8.859 6.313 -2.662 1.00 91.62 173 LEU A C 1
ATOM 1370 O O . LEU A 1 173 ? 9.964 6.476 -3.177 1.00 91.62 173 LEU A O 1
ATOM 1374 N N . ALA A 1 174 ? 8.632 5.368 -1.747 1.00 91.75 174 ALA A N 1
ATOM 1375 C CA . ALA A 1 174 ? 9.661 4.423 -1.312 1.00 91.75 174 ALA A CA 1
ATOM 1376 C C . ALA A 1 174 ? 10.170 3.565 -2.481 1.00 91.75 174 ALA A C 1
ATOM 1378 O O . ALA A 1 174 ? 11.379 3.443 -2.692 1.00 91.75 174 ALA A O 1
ATOM 1379 N N . LYS A 1 175 ? 9.244 3.052 -3.301 1.00 90.00 175 LYS A N 1
ATOM 1380 C CA . LYS A 1 175 ? 9.546 2.308 -4.531 1.00 90.00 175 LYS A CA 1
ATOM 1381 C C . LYS A 1 175 ? 10.424 3.124 -5.486 1.00 90.00 175 LYS A C 1
ATOM 1383 O O . LYS A 1 175 ? 11.468 2.662 -5.939 1.00 90.00 175 LYS A O 1
ATOM 1388 N N . LEU A 1 176 ? 10.023 4.369 -5.748 1.00 87.50 176 LEU A N 1
ATOM 1389 C CA . LEU A 1 176 ? 10.726 5.286 -6.641 1.00 87.50 176 LEU A CA 1
ATOM 1390 C C . LEU A 1 176 ? 12.131 5.635 -6.128 1.00 87.50 176 LEU A C 1
ATOM 1392 O O . LEU A 1 176 ? 13.066 5.721 -6.922 1.00 87.50 176 LEU A O 1
ATOM 1396 N N . ASN A 1 177 ? 12.291 5.828 -4.817 1.00 85.94 177 ASN A N 1
ATOM 1397 C CA . ASN A 1 177 ? 13.583 6.134 -4.201 1.00 85.94 177 ASN A CA 1
ATOM 1398 C C . ASN A 1 177 ? 14.572 4.973 -4.317 1.00 85.94 177 ASN A C 1
ATOM 1400 O O . ASN A 1 177 ? 15.729 5.198 -4.682 1.00 85.94 177 ASN A O 1
ATOM 1404 N N . ALA A 1 178 ? 14.123 3.744 -4.058 1.00 85.00 178 ALA A N 1
ATOM 1405 C CA . ALA A 1 178 ? 14.957 2.561 -4.236 1.00 85.00 178 ALA A CA 1
ATOM 1406 C C . ALA A 1 178 ? 15.416 2.416 -5.692 1.00 85.00 178 ALA A C 1
ATOM 1408 O O . ALA A 1 178 ? 16.607 2.284 -5.967 1.00 85.00 178 ALA A O 1
ATOM 1409 N N . TRP A 1 179 ? 14.495 2.557 -6.644 1.00 81.94 179 TRP A N 1
ATOM 1410 C CA . TRP A 1 179 ? 14.814 2.459 -8.069 1.00 81.94 179 TRP A CA 1
ATOM 1411 C C . TRP A 1 179 ? 15.780 3.534 -8.559 1.00 81.94 179 TRP A C 1
ATOM 1413 O O . TRP A 1 179 ? 16.743 3.222 -9.261 1.00 81.94 179 TRP A O 1
ATOM 1423 N N . ARG A 1 180 ? 15.579 4.788 -8.138 1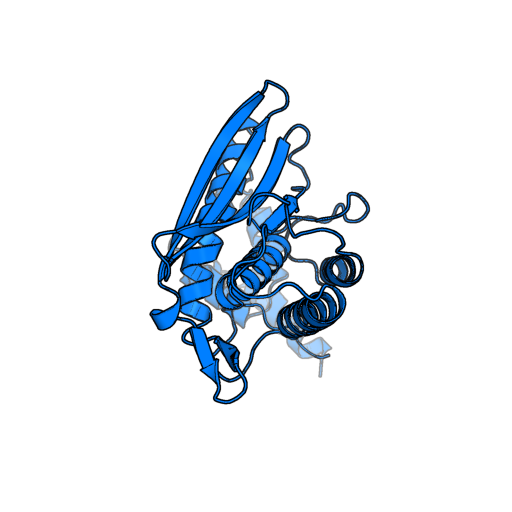.00 80.75 180 ARG A N 1
ATOM 1424 C CA . ARG A 1 180 ? 16.515 5.886 -8.426 1.00 80.75 180 ARG A CA 1
ATOM 1425 C C . ARG A 1 180 ? 17.907 5.600 -7.873 1.00 80.75 180 ARG A C 1
ATOM 1427 O O . ARG A 1 180 ? 18.892 5.878 -8.543 1.00 80.75 180 ARG A O 1
ATOM 1434 N N . SER A 1 181 ? 17.985 5.037 -6.671 1.00 78.12 181 SER A N 1
ATOM 1435 C CA . SER A 1 181 ? 19.259 4.753 -6.002 1.00 78.12 181 SER A CA 1
ATOM 1436 C C . SER A 1 181 ? 20.020 3.593 -6.646 1.00 78.12 181 SER A C 1
ATOM 1438 O O . SER A 1 181 ? 21.247 3.572 -6.617 1.00 78.12 181 SER A O 1
ATOM 1440 N N . LEU A 1 182 ? 19.310 2.656 -7.277 1.00 73.94 182 LEU A N 1
ATOM 1441 C CA . LEU A 1 182 ? 19.905 1.561 -8.044 1.00 73.94 182 LEU A CA 1
ATOM 1442 C C . LEU A 1 182 ? 20.366 1.982 -9.447 1.00 73.94 182 LEU A C 1
ATOM 1444 O O . LEU A 1 182 ? 20.832 1.130 -10.201 1.00 73.94 182 LEU A O 1
ATOM 1448 N N . ASN A 1 183 ? 20.203 3.259 -9.830 1.00 63.56 183 ASN A N 1
ATOM 1449 C CA . ASN A 1 183 ? 20.329 3.726 -11.217 1.00 63.56 183 ASN A CA 1
ATOM 1450 C C . ASN A 1 183 ? 19.557 2.836 -12.208 1.00 63.56 183 ASN A C 1
ATOM 1452 O O . ASN A 1 183 ? 19.889 2.766 -13.393 1.00 63.56 183 ASN A O 1
ATOM 1456 N N . GLN A 1 184 ? 18.521 2.141 -11.727 1.00 56.56 184 GLN A N 1
ATOM 1457 C CA . GLN A 1 184 ? 17.659 1.348 -12.577 1.00 56.56 184 GLN A CA 1
ATOM 1458 C C . GLN A 1 184 ? 16.777 2.330 -13.332 1.00 56.56 184 GLN A C 1
ATOM 1460 O O . GLN A 1 184 ? 15.764 2.819 -12.830 1.00 56.56 184 GLN A O 1
ATOM 1465 N N . VAL A 1 185 ? 17.188 2.635 -14.561 1.00 48.91 185 VAL A N 1
ATOM 1466 C CA . VAL A 1 185 ? 16.295 3.199 -15.563 1.00 48.91 185 VAL A CA 1
ATOM 1467 C C . VAL A 1 185 ? 15.300 2.092 -15.876 1.00 48.91 185 VAL A C 1
ATOM 1469 O O . VAL A 1 185 ? 15.556 1.234 -16.718 1.00 48.91 185 VAL A O 1
ATOM 1472 N N . PHE A 1 186 ? 14.166 2.074 -15.177 1.00 51.38 186 PHE A N 1
ATOM 1473 C CA . PHE A 1 186 ? 13.012 1.414 -15.760 1.00 51.38 186 PHE A CA 1
ATOM 1474 C C . PHE A 1 186 ? 12.743 2.166 -17.052 1.00 51.38 186 PHE A C 1
ATOM 1476 O O . PHE A 1 186 ? 12.582 3.391 -16.998 1.00 51.38 186 PHE A O 1
ATOM 1483 N N . PRO A 1 187 ? 12.745 1.491 -18.211 1.00 52.25 187 PRO A N 1
ATOM 1484 C CA . PRO A 1 187 ? 12.240 2.141 -19.386 1.00 52.25 187 PRO A CA 1
ATOM 1485 C C . PRO A 1 187 ? 10.779 2.438 -19.067 1.00 52.25 187 PRO A C 1
ATOM 1487 O O . PRO A 1 187 ? 9.936 1.542 -19.012 1.00 52.25 187 PRO A O 1
ATOM 1490 N N . ASP A 1 188 ? 10.497 3.713 -18.801 1.00 61.38 188 ASP A N 1
ATOM 1491 C CA . ASP A 1 188 ? 9.159 4.249 -18.947 1.00 61.38 188 ASP A CA 1
ATOM 1492 C C . ASP A 1 188 ? 8.631 3.723 -20.288 1.00 61.38 188 ASP A C 1
ATOM 1494 O O . ASP A 1 188 ? 9.409 3.515 -21.228 1.00 61.38 188 ASP A O 1
ATOM 1498 N N . ILE A 1 189 ? 7.327 3.503 -20.420 1.00 68.31 189 ILE A N 1
ATOM 1499 C CA . ILE A 1 189 ? 6.785 3.102 -21.716 1.00 68.31 189 ILE A CA 1
ATOM 1500 C C . ILE A 1 189 ? 7.201 4.094 -22.808 1.00 68.31 189 ILE A C 1
ATOM 1502 O O . ILE A 1 189 ? 7.324 3.700 -23.958 1.00 68.31 189 ILE A O 1
ATOM 1506 N N . PHE A 1 190 ? 7.509 5.349 -22.457 1.00 68.62 190 PHE A N 1
ATOM 1507 C CA . PHE A 1 190 ? 8.087 6.337 -23.370 1.00 68.62 190 PHE A CA 1
ATOM 1508 C C . PHE A 1 190 ? 9.543 6.059 -23.783 1.00 68.62 190 PHE A C 1
ATOM 1510 O O . PHE A 1 190 ? 9.921 6.428 -24.892 1.00 68.62 190 PHE A O 1
ATOM 1517 N N . CYS A 1 191 ? 10.336 5.410 -22.934 1.00 67.06 191 CYS A N 1
ATOM 1518 C CA . CYS A 1 191 ? 11.742 5.066 -23.159 1.00 67.06 191 CYS A CA 1
ATOM 1519 C C . CYS A 1 191 ? 11.939 3.720 -23.869 1.00 67.06 191 CYS A C 1
ATOM 1521 O O . CYS A 1 191 ? 13.057 3.407 -24.273 1.00 67.06 191 CYS A O 1
ATOM 1523 N N . LEU A 1 192 ? 10.885 2.911 -24.007 1.00 78.62 192 LEU A N 1
ATOM 1524 C CA . LEU A 1 192 ? 10.953 1.690 -24.805 1.00 78.62 192 LEU A CA 1
ATOM 1525 C C . LEU A 1 192 ? 11.181 2.020 -26.292 1.00 78.62 192 LEU A C 1
ATOM 1527 O O . LEU A 1 192 ? 10.741 3.068 -26.764 1.00 78.62 192 LEU A O 1
ATOM 1531 N N . PRO A 1 193 ? 11.815 1.124 -27.060 1.00 83.50 193 PRO A N 1
ATOM 1532 C CA . PRO A 1 193 ? 11.784 1.192 -28.514 1.00 83.50 193 PRO A CA 1
ATOM 1533 C C . PRO A 1 193 ? 10.345 1.145 -29.054 1.00 83.50 193 PRO A C 1
ATOM 1535 O O . PRO A 1 193 ? 9.459 0.497 -28.490 1.00 83.50 193 PRO A O 1
ATOM 1538 N N . GLU A 1 194 ? 10.099 1.860 -30.147 1.00 85.44 194 GLU A N 1
ATOM 1539 C CA . GLU A 1 194 ? 8.773 2.036 -30.751 1.00 85.44 194 GLU A CA 1
ATOM 1540 C C . GLU A 1 194 ? 8.109 0.709 -31.161 1.00 85.44 194 GLU A C 1
ATOM 1542 O O . GLU A 1 194 ? 6.911 0.500 -30.976 1.00 85.44 194 GLU A O 1
ATOM 1547 N N . ASP A 1 195 ? 8.896 -0.224 -31.682 1.00 83.94 195 ASP A N 1
ATOM 1548 C CA . ASP A 1 195 ? 8.505 -1.592 -32.023 1.00 83.94 195 ASP A CA 1
ATOM 1549 C C . ASP A 1 195 ? 8.083 -2.410 -30.792 1.00 83.94 195 ASP A C 1
ATOM 1551 O O . ASP A 1 195 ? 7.062 -3.105 -30.830 1.00 83.94 195 ASP A O 1
ATOM 1555 N N . VAL A 1 196 ? 8.797 -2.265 -29.672 1.00 81.94 196 VAL A N 1
ATOM 1556 C CA . VAL A 1 196 ? 8.446 -2.916 -28.402 1.00 81.94 196 VAL A CA 1
ATOM 1557 C C . VAL A 1 196 ? 7.128 -2.360 -27.858 1.00 81.94 196 VAL A C 1
ATOM 1559 O O . VAL A 1 196 ? 6.265 -3.137 -27.441 1.00 81.94 196 VAL A O 1
ATOM 1562 N N . LYS A 1 197 ? 6.908 -1.039 -27.923 1.00 86.25 197 LYS A N 1
ATOM 1563 C CA . LYS A 1 197 ? 5.625 -0.426 -27.527 1.00 86.25 197 LYS A CA 1
ATOM 1564 C C . LYS A 1 197 ? 4.469 -0.966 -28.367 1.00 86.25 197 LYS A C 1
ATOM 1566 O O . LYS A 1 197 ? 3.490 -1.452 -27.803 1.00 86.25 197 LYS A O 1
ATOM 1571 N N . ARG A 1 198 ? 4.604 -0.979 -29.700 1.00 87.44 198 ARG A N 1
ATOM 1572 C CA . ARG A 1 198 ? 3.593 -1.544 -30.618 1.00 87.44 198 ARG A CA 1
ATOM 1573 C C . ARG A 1 198 ? 3.294 -3.007 -30.314 1.00 87.44 198 ARG A C 1
ATOM 1575 O O . ARG A 1 198 ? 2.131 -3.413 -30.319 1.00 87.44 198 ARG A O 1
ATOM 1582 N N . PHE A 1 199 ? 4.324 -3.804 -30.028 1.00 87.12 199 PHE A N 1
ATOM 1583 C CA . PHE A 1 199 ? 4.151 -5.198 -29.629 1.00 87.12 199 PHE A CA 1
ATOM 1584 C C . PHE A 1 199 ? 3.324 -5.325 -28.342 1.00 87.12 199 PHE A C 1
ATOM 1586 O O . PHE A 1 199 ? 2.372 -6.105 -28.307 1.00 87.12 199 PHE A O 1
ATOM 1593 N N . LEU A 1 200 ? 3.638 -4.539 -27.308 1.00 84.44 200 LEU A N 1
ATOM 1594 C CA . LEU A 1 200 ? 2.905 -4.541 -26.037 1.00 84.44 200 LEU A CA 1
ATOM 1595 C C . LEU A 1 200 ? 1.457 -4.058 -26.210 1.00 84.44 200 LEU A C 1
ATOM 1597 O O . LEU A 1 200 ? 0.534 -4.691 -25.697 1.00 84.44 200 LEU A O 1
ATOM 1601 N N . PHE A 1 201 ? 1.232 -3.002 -26.993 1.00 89.38 201 PHE A N 1
ATOM 1602 C CA . PHE A 1 201 ? -0.102 -2.465 -27.274 1.00 89.38 201 PHE A CA 1
ATOM 1603 C C . PHE A 1 201 ? -1.009 -3.464 -27.997 1.00 89.38 201 PHE A C 1
ATOM 1605 O O . PHE A 1 201 ? -2.181 -3.591 -27.645 1.00 89.38 201 PHE A O 1
ATOM 1612 N N . LYS A 1 202 ? -0.462 -4.271 -28.916 1.00 85.19 202 LYS A N 1
ATOM 1613 C CA . LYS A 1 202 ? -1.180 -5.397 -29.549 1.00 85.19 202 LYS A CA 1
ATOM 1614 C C . LYS A 1 202 ? -1.613 -6.476 -28.547 1.00 85.19 202 LYS A C 1
ATOM 1616 O O . LYS A 1 202 ? -2.509 -7.273 -28.833 1.00 85.19 202 LYS A O 1
ATOM 1621 N N . LYS A 1 203 ? -0.974 -6.568 -27.374 1.00 82.00 203 LYS A N 1
ATOM 1622 C CA . LYS A 1 203 ? -1.325 -7.557 -26.340 1.00 82.00 203 LYS A CA 1
ATOM 1623 C C . LYS A 1 203 ? -2.424 -7.077 -25.393 1.00 82.00 203 LYS A C 1
ATOM 1625 O O . LYS A 1 203 ? -3.108 -7.943 -24.841 1.00 82.00 203 LYS A O 1
ATOM 1630 N N . LEU A 1 204 ? -2.625 -5.767 -25.258 1.00 79.00 204 LEU A N 1
ATOM 1631 C CA . LEU A 1 204 ? -3.707 -5.175 -24.467 1.00 79.00 204 LEU A CA 1
ATOM 1632 C C . LEU A 1 204 ? -5.076 -5.461 -25.093 1.00 79.00 204 LEU A C 1
ATOM 1634 O O . LEU A 1 204 ? -5.170 -5.729 -26.286 1.00 79.00 204 LEU A O 1
ATOM 1638 N N . ARG A 1 205 ? -6.146 -5.410 -24.291 1.00 78.06 205 ARG A N 1
ATOM 1639 C CA . ARG A 1 205 ? -7.516 -5.401 -24.825 1.00 78.06 205 ARG A CA 1
ATOM 1640 C C . ARG A 1 205 ? -7.836 -4.006 -25.349 1.00 78.06 205 ARG A C 1
ATOM 1642 O O . ARG A 1 205 ? -7.374 -3.025 -24.772 1.00 78.06 205 ARG A O 1
ATOM 1649 N N . ALA A 1 206 ? -8.702 -3.914 -26.356 1.00 79.44 206 ALA A N 1
ATOM 1650 C CA . ALA A 1 206 ? -9.118 -2.637 -26.939 1.00 79.44 206 ALA A CA 1
ATOM 1651 C C . ALA A 1 206 ? -9.515 -1.558 -25.899 1.00 79.44 206 ALA A C 1
ATOM 1653 O O . ALA A 1 206 ? -8.991 -0.451 -25.998 1.00 79.44 206 ALA A O 1
ATOM 1654 N N . PRO A 1 207 ? -10.332 -1.840 -24.859 1.00 79.50 207 PRO A N 1
ATOM 1655 C CA . PRO A 1 207 ? -10.680 -0.822 -23.861 1.00 79.50 207 PRO A CA 1
ATOM 1656 C C . PRO A 1 207 ? -9.484 -0.365 -23.013 1.00 79.50 207 PRO A C 1
ATOM 1658 O O . PRO A 1 207 ? -9.355 0.819 -22.708 1.00 79.50 207 PRO A O 1
ATOM 1661 N N . ASP A 1 208 ? -8.592 -1.294 -22.659 1.00 76.38 208 ASP A N 1
ATOM 1662 C CA . ASP A 1 208 ? -7.405 -1.005 -21.849 1.00 76.38 208 ASP A CA 1
ATOM 1663 C C . ASP A 1 208 ? -6.376 -0.204 -22.661 1.00 76.38 208 ASP A C 1
ATOM 1665 O O . ASP A 1 208 ? -5.753 0.716 -22.137 1.00 76.38 208 ASP A O 1
ATOM 1669 N N . PHE A 1 209 ? -6.245 -0.506 -23.957 1.00 84.44 209 PHE A N 1
ATOM 1670 C CA . PHE A 1 209 ? -5.406 0.244 -24.887 1.00 84.44 209 PHE A CA 1
ATOM 1671 C C . PHE A 1 209 ? -5.908 1.681 -25.078 1.00 84.44 209 PHE A C 1
ATOM 1673 O O . PHE A 1 209 ? -5.126 2.620 -24.942 1.00 84.44 209 PHE A O 1
ATOM 1680 N N . VAL A 1 210 ? -7.216 1.873 -25.291 1.00 83.94 210 VAL A N 1
ATOM 1681 C CA . VAL A 1 210 ? -7.814 3.217 -25.394 1.00 83.94 210 VAL A CA 1
ATOM 1682 C C . VAL A 1 210 ? -7.586 4.017 -24.119 1.00 83.94 210 VAL A C 1
ATOM 1684 O O . VAL A 1 210 ? -7.137 5.162 -24.179 1.00 83.94 210 VAL A O 1
ATOM 1687 N N . LYS A 1 211 ? -7.833 3.401 -22.957 1.00 80.31 211 LYS A N 1
ATOM 1688 C CA . LYS A 1 211 ? -7.609 4.040 -21.659 1.00 80.31 211 LYS A CA 1
ATOM 1689 C C . LYS A 1 211 ? -6.141 4.425 -21.471 1.00 80.31 211 LYS A C 1
ATOM 1691 O O . LYS A 1 211 ? -5.859 5.541 -21.038 1.00 80.31 211 LYS A O 1
ATOM 1696 N N . LEU A 1 212 ? -5.209 3.553 -21.853 1.00 81.00 212 LEU A N 1
ATOM 1697 C CA . LEU A 1 212 ? -3.778 3.835 -21.784 1.00 81.00 212 LEU A CA 1
ATOM 1698 C C . LEU A 1 212 ? -3.409 5.040 -22.664 1.00 81.00 212 LEU A C 1
ATOM 1700 O O . LEU A 1 212 ? -2.842 6.007 -22.163 1.00 81.00 212 LEU A O 1
ATOM 1704 N N . CYS A 1 213 ? -3.804 5.045 -23.936 1.00 83.19 213 CYS A N 1
ATOM 1705 C CA . CYS A 1 213 ? -3.533 6.148 -24.862 1.00 83.19 213 CYS A CA 1
ATOM 1706 C C . CYS A 1 213 ? -4.202 7.471 -24.459 1.00 83.19 213 CYS A C 1
ATOM 1708 O O . CYS A 1 213 ? -3.666 8.537 -24.747 1.00 83.19 213 CYS A O 1
ATOM 1710 N N . SER A 1 214 ? -5.336 7.421 -23.755 1.00 80.69 214 SER A N 1
ATOM 1711 C CA . SER A 1 214 ? -5.994 8.619 -23.216 1.00 80.69 214 SER A CA 1
ATOM 1712 C C . SER A 1 214 ? -5.263 9.242 -22.022 1.00 80.69 214 SER A C 1
ATOM 1714 O O . SER A 1 214 ? -5.498 10.402 -21.698 1.00 80.69 214 SER A O 1
ATOM 1716 N N . SER A 1 215 ? -4.356 8.499 -21.376 1.00 76.19 215 SER A N 1
ATOM 1717 C CA . SER A 1 215 ? -3.646 8.971 -20.181 1.00 76.19 215 SER A CA 1
ATOM 1718 C C . SER A 1 215 ? -2.416 9.833 -20.490 1.00 76.19 215 SER A C 1
ATOM 1720 O O . SER A 1 215 ? -1.888 10.484 -19.591 1.00 76.19 215 SER A O 1
ATOM 1722 N N . SER A 1 216 ? -1.948 9.867 -21.747 1.00 79.62 216 SER A N 1
ATOM 1723 C CA . SER A 1 216 ? -0.784 10.667 -22.144 1.00 79.62 216 SER A CA 1
ATOM 1724 C C . SER A 1 216 ? -0.772 11.012 -23.634 1.00 79.62 216 SER A C 1
ATOM 1726 O O . SER A 1 216 ? -0.903 10.149 -24.501 1.00 79.62 216 SER A O 1
ATOM 1728 N N . SER A 1 217 ? -0.492 12.280 -23.940 1.00 81.56 217 SER A N 1
ATOM 1729 C CA . SER A 1 217 ? -0.332 12.783 -25.311 1.00 81.56 217 SER A CA 1
ATOM 1730 C C . SER A 1 217 ? 0.859 12.176 -26.060 1.00 81.56 217 SER A C 1
ATOM 1732 O O . SER A 1 217 ? 0.887 12.205 -27.285 1.00 81.56 217 SER A O 1
ATOM 1734 N N . LYS A 1 218 ? 1.837 11.593 -25.354 1.00 80.31 218 LYS A N 1
ATOM 1735 C CA . LYS A 1 218 ? 3.009 10.947 -25.974 1.00 80.31 218 LYS A CA 1
ATOM 1736 C C . LYS A 1 218 ? 2.699 9.570 -26.570 1.00 80.31 218 LYS A C 1
ATOM 1738 O O . LYS A 1 218 ? 3.468 9.078 -27.384 1.00 80.31 218 LYS A O 1
ATOM 1743 N N . ILE A 1 219 ? 1.604 8.940 -26.145 1.00 86.00 219 ILE A N 1
ATOM 1744 C CA . ILE A 1 219 ? 1.155 7.616 -26.617 1.00 86.00 219 ILE A CA 1
ATOM 1745 C C . ILE A 1 219 ? -0.235 7.664 -27.260 1.00 86.00 219 ILE A C 1
ATOM 1747 O O . ILE A 1 219 ? -0.710 6.658 -27.779 1.00 86.00 219 ILE A O 1
ATOM 1751 N N . SER A 1 220 ? -0.890 8.823 -27.286 1.00 87.94 220 SER A N 1
ATOM 1752 C CA . SER A 1 220 ? -2.115 9.004 -28.062 1.00 87.94 220 SER A CA 1
ATOM 1753 C C . SER A 1 220 ? -1.955 8.728 -29.570 1.00 87.94 220 SER A C 1
ATOM 1755 O O . SER A 1 220 ? -2.920 8.221 -30.143 1.00 87.94 220 SER A O 1
ATOM 1757 N N . PRO A 1 221 ? -0.788 8.942 -30.232 1.00 92.19 221 PRO A N 1
ATOM 1758 C CA . PRO A 1 221 ? -0.666 8.683 -31.669 1.00 92.19 221 PRO A CA 1
ATOM 1759 C C . PRO A 1 221 ? -0.889 7.218 -32.068 1.00 92.19 221 PRO A C 1
ATOM 1761 O O . PRO A 1 221 ? -1.395 6.964 -33.159 1.00 92.19 221 PRO A O 1
ATOM 1764 N N . TYR A 1 222 ? -0.599 6.257 -31.180 1.00 88.00 222 TYR A N 1
ATOM 1765 C CA . TYR A 1 222 ? -0.801 4.828 -31.459 1.00 88.00 222 TYR A CA 1
ATOM 1766 C C . TYR A 1 222 ? -2.279 4.444 -31.619 1.00 88.00 222 TYR A C 1
ATOM 1768 O O . TYR A 1 222 ? -2.573 3.387 -32.170 1.00 88.00 222 TYR A O 1
ATOM 1776 N N . LEU A 1 223 ? -3.228 5.292 -31.196 1.00 87.12 223 LEU A N 1
ATOM 1777 C CA . LEU A 1 223 ? -4.654 5.084 -31.485 1.00 87.12 223 LEU A CA 1
ATOM 1778 C C . LEU A 1 223 ? -4.961 5.110 -32.981 1.00 87.12 223 LEU A C 1
ATOM 1780 O O . LEU A 1 223 ? -5.959 4.526 -33.392 1.00 87.12 223 LEU A O 1
ATOM 1784 N N . ASN A 1 224 ? -4.119 5.759 -33.781 1.00 89.25 224 ASN A N 1
ATOM 1785 C CA . ASN A 1 224 ? -4.299 5.864 -35.223 1.00 89.25 224 ASN A CA 1
ATOM 1786 C C . ASN A 1 224 ? -3.511 4.789 -35.992 1.00 89.25 224 ASN A C 1
ATOM 1788 O O . ASN A 1 224 ? -3.528 4.785 -37.220 1.00 89.25 224 ASN A O 1
ATOM 1792 N N . GLU A 1 225 ? -2.811 3.884 -35.299 1.00 89.38 225 GLU A N 1
ATOM 1793 C CA . GLU A 1 225 ? -2.043 2.818 -35.941 1.00 89.38 225 GLU A CA 1
ATOM 1794 C C . GLU A 1 225 ? -2.918 1.580 -36.208 1.00 89.38 225 GLU A C 1
ATOM 1796 O O . GLU A 1 225 ? -3.285 0.812 -35.312 1.00 89.38 225 GLU A O 1
ATOM 1801 N N . ASP A 1 226 ? -3.254 1.380 -37.484 1.00 85.19 226 ASP A N 1
ATOM 1802 C CA . ASP A 1 226 ? -4.125 0.300 -37.962 1.00 85.19 226 ASP A CA 1
ATOM 1803 C C . ASP A 1 226 ? -3.630 -1.107 -37.600 1.00 85.19 226 ASP A C 1
ATOM 1805 O O . ASP A 1 226 ? -4.428 -2.024 -37.388 1.00 85.19 226 ASP A O 1
ATOM 1809 N N . ASP A 1 227 ? -2.317 -1.317 -37.545 1.00 85.38 227 ASP A N 1
ATOM 1810 C CA . ASP A 1 227 ? -1.717 -2.623 -37.280 1.00 85.38 227 ASP A CA 1
ATOM 1811 C C . ASP A 1 227 ? -1.967 -3.104 -35.838 1.00 85.38 227 ASP A C 1
ATOM 1813 O O . ASP A 1 227 ? -2.144 -4.307 -35.610 1.00 85.38 227 ASP A O 1
ATOM 1817 N N . ILE A 1 228 ? -2.051 -2.185 -34.869 1.00 84.94 228 ILE A N 1
ATOM 1818 C CA . ILE A 1 228 ? -2.425 -2.477 -33.479 1.00 84.94 228 ILE A CA 1
ATOM 1819 C C . ILE A 1 228 ? -3.899 -2.890 -33.403 1.00 84.94 228 ILE A C 1
ATOM 1821 O O . ILE A 1 228 ? -4.256 -3.873 -32.741 1.00 84.94 228 ILE A O 1
ATOM 1825 N N . TRP A 1 229 ? -4.765 -2.182 -34.128 1.00 82.81 229 TRP A N 1
ATOM 1826 C CA . TRP A 1 229 ? -6.200 -2.454 -34.150 1.00 82.81 229 TRP A CA 1
ATOM 1827 C C . TRP A 1 229 ? -6.564 -3.738 -34.875 1.00 82.81 229 TRP A C 1
ATOM 1829 O O . TRP A 1 229 ? -7.443 -4.463 -34.406 1.00 82.81 229 TRP A O 1
ATOM 1839 N N . ARG A 1 230 ? -5.877 -4.065 -35.974 1.00 80.94 230 ARG A N 1
ATOM 1840 C CA . ARG A 1 230 ? -6.061 -5.346 -36.671 1.00 80.94 230 ARG A CA 1
ATOM 1841 C C . ARG A 1 230 ? -5.876 -6.508 -35.700 1.00 80.94 230 ARG A C 1
ATOM 1843 O O . ARG A 1 230 ? -6.751 -7.363 -35.608 1.00 80.94 230 ARG A O 1
ATOM 1850 N N . TYR A 1 231 ? -4.814 -6.488 -34.895 1.00 74.44 231 TYR A N 1
ATOM 1851 C CA . TYR A 1 231 ? -4.548 -7.542 -33.910 1.00 74.44 231 TYR A CA 1
ATOM 1852 C C . TYR A 1 231 ? -5.616 -7.617 -32.803 1.00 74.44 231 TYR A C 1
ATOM 1854 O O . TYR A 1 231 ? -6.022 -8.706 -32.396 1.00 74.44 231 TYR A O 1
ATOM 1862 N N . ASN A 1 232 ? -6.125 -6.465 -32.358 1.00 64.25 232 ASN A N 1
ATOM 1863 C CA . ASN A 1 232 ? -7.225 -6.394 -31.394 1.00 64.25 232 ASN A CA 1
ATOM 1864 C C . ASN A 1 232 ? -8.552 -6.936 -31.952 1.00 64.25 232 ASN A C 1
ATOM 1866 O O . ASN A 1 232 ? -9.286 -7.596 -31.223 1.00 64.25 232 ASN A O 1
ATOM 1870 N N . ARG A 1 233 ? -8.848 -6.715 -33.241 1.00 63.16 233 ARG A N 1
ATOM 1871 C CA . ARG A 1 233 ? -10.061 -7.234 -33.901 1.00 63.16 233 ARG A CA 1
ATOM 1872 C C . ARG A 1 233 ? -10.024 -8.753 -34.085 1.00 63.16 233 ARG A C 1
ATOM 1874 O O . ARG A 1 233 ? -11.041 -9.403 -33.864 1.00 63.16 233 ARG A O 1
ATOM 1881 N N . PHE A 1 234 ? -8.868 -9.327 -34.427 1.00 56.03 234 PHE A N 1
ATOM 1882 C CA . PHE A 1 234 ? -8.736 -10.781 -34.607 1.00 56.03 234 PHE A CA 1
ATOM 1883 C C . PHE A 1 234 ? -8.922 -11.569 -33.303 1.00 56.03 234 PHE A C 1
ATOM 1885 O O . PHE A 1 234 ? -9.523 -12.639 -33.331 1.00 56.03 234 PHE A O 1
ATOM 1892 N N . LYS A 1 235 ? -8.500 -11.027 -32.150 1.00 52.44 235 LYS A N 1
ATOM 1893 C CA . LYS A 1 235 ? -8.748 -11.661 -30.841 1.00 52.44 235 LYS A CA 1
ATOM 1894 C C . LYS A 1 235 ? -10.233 -11.766 -30.487 1.00 52.44 235 LYS A C 1
ATOM 1896 O O . LYS A 1 235 ? -10.624 -12.728 -29.831 1.00 52.44 235 LYS A O 1
ATOM 1901 N N . THR A 1 236 ? -11.046 -10.799 -30.911 1.00 46.81 236 THR A N 1
ATOM 1902 C CA . THR A 1 236 ? -12.496 -10.790 -30.661 1.00 46.81 236 THR A CA 1
ATOM 1903 C C . THR A 1 236 ? -13.224 -11.858 -31.478 1.00 46.81 236 THR A C 1
ATOM 1905 O O . THR A 1 236 ? -14.231 -12.382 -31.024 1.00 46.81 236 THR A O 1
ATOM 1908 N N . ILE A 1 237 ? -12.698 -12.217 -32.654 1.00 45.81 237 ILE A N 1
ATOM 1909 C CA . ILE A 1 237 ? -13.294 -13.234 -33.534 1.00 45.81 237 ILE A CA 1
ATOM 1910 C C . ILE A 1 237 ? -12.953 -14.652 -33.058 1.00 45.81 237 ILE A C 1
ATOM 1912 O O . ILE A 1 237 ? -13.784 -15.538 -33.156 1.00 45.81 237 ILE A O 1
ATOM 1916 N N . SER A 1 238 ? -11.773 -14.874 -32.473 1.00 39.28 238 SER A N 1
ATOM 1917 C CA . SER A 1 238 ? -11.363 -16.183 -31.930 1.00 39.28 238 SER A CA 1
ATOM 1918 C C . SER A 1 238 ? -12.004 -16.568 -30.581 1.00 39.28 238 SER A C 1
ATOM 1920 O O . SER A 1 238 ? -11.611 -17.569 -29.986 1.00 39.28 238 SER A O 1
ATOM 1922 N N . LEU A 1 239 ? -12.928 -15.755 -30.062 1.00 38.97 239 LEU A N 1
ATOM 1923 C CA . LEU A 1 239 ? -13.670 -15.988 -28.811 1.00 38.97 239 LEU A CA 1
ATOM 1924 C C . LEU A 1 239 ? -15.198 -16.027 -29.022 1.00 38.97 239 LEU A C 1
ATOM 1926 O O . LEU A 1 239 ? -15.937 -16.064 -28.037 1.00 38.97 239 LEU A O 1
ATOM 1930 N N . LEU A 1 240 ? -15.649 -16.008 -30.280 1.00 38.03 240 LEU A N 1
ATOM 1931 C CA . LEU A 1 240 ? -17.015 -16.322 -30.707 1.00 38.03 240 LEU A CA 1
ATOM 1932 C C . LEU A 1 240 ? -17.033 -17.727 -31.314 1.00 38.03 240 LEU A C 1
ATOM 1934 O O . LEU A 1 240 ? -18.039 -18.429 -31.086 1.00 38.03 240 LEU A O 1
#

pLDDT: mean 80.6, std 12.79, range [38.03, 96.88]

Radius of gyration: 20.44 Å; chains: 1; bounding box: 48×30×66 Å

Organism: Cimex lectularius (NCBI:txid79782)

Sequence (240 aa):
MNRILRVEESNDKCVPRHLELLVERMGKDRLFHDVKPGDEGFLPVECELIFALGVVIALEEGFRMDEAWNTIGYDRRVFDSLLKMSNFRTKTGTLSVELLLPLSHGFRFHLSTAIILNNCTLVTVISEDNKGKCFSSSAAIENDKYLKTSEKGAAIFEKISELCAIVKKPIYLAKLNAWRSLNQVFPDIFCLPEDVKRFLFKKLRAPDFVKLCSSSSKISPYLNEDDIWRYNRFKTISLL

Secondary structure (DSSP, 8-state):
------GGG-BTTB--HHHHHHHHHHHHHHHHHTPPTTSTT---HHHHHHHHHHHHHHHHTT-BSSTT----S--GGGGGGGGG----B-TTSEEEEEEB-TT-TTEEEEEEEEEETTTEEEEEEEEEETT--EEEEEEEEEHHHHEEE-TTS-EEESSHHHHHHHHHHHHHHHHHHHHHHTT-----TTTS-HHHHHHHHHHS-HHHHHHHHHT-TTTGGGGG-HHHHHHHHHHHHTT-